Protein AF-0000000067176910 (afdb_homodimer)

Organism: Mycolicibacterium smegmatis (strain ATCC 700084 / mc(2)155) (NCBI:txid246196)

Solvent-accessible surface area (backbone atoms only — not comparable to full-atom values): 15560 Å² total; per-residue (Å²): 132,58,72,64,56,56,48,37,70,75,49,39,59,67,57,30,43,50,49,11,51,50,31,27,54,52,23,44,24,48,40,39,25,53,59,15,57,41,20,70,35,69,57,44,19,60,67,48,40,60,41,41,56,43,24,94,87,48,22,71,52,60,79,79,32,57,62,57,56,48,24,35,52,50,14,52,52,28,34,51,21,18,54,26,46,63,39,33,92,83,37,19,67,53,10,33,55,10,18,52,46,42,34,54,49,26,54,52,46,41,50,29,65,78,41,24,83,66,31,45,18,68,84,60,72,24,76,90,30,56,24,70,68,32,55,46,33,47,51,28,41,19,50,31,8,47,22,29,39,47,28,36,52,18,51,52,51,37,53,59,70,75,102,131,58,70,66,56,57,48,38,69,75,49,38,60,68,56,31,43,50,50,12,52,50,30,26,55,53,23,44,24,47,40,40,25,52,58,14,58,42,21,71,36,69,57,43,18,61,66,48,40,60,42,41,56,43,24,93,88,47,22,72,52,60,80,80,32,57,62,57,57,49,24,35,52,50,14,52,52,29,34,50,22,18,54,26,44,64,39,32,92,82,36,19,65,54,11,32,54,12,18,52,46,43,36,55,50,26,55,54,48,40,51,28,63,79,41,25,84,68,31,44,19,67,82,60,73,23,76,88,30,56,25,70,69,35,53,48,34,46,50,28,42,20,51,32,8,46,22,28,39,46,27,37,51,18,50,52,50,36,51,59,70,75,104

Foldseek 3Di:
DDPVVVVCVVAPPVNVVVCCVCCLLLVLLCVLLVLLQCLQPPVSLVVCLLLQCQQPVRNCVVVPDPSSRVSNVSSVLSNLLSVQSVCLVPQLPSPLVSLVSLLVVLVSLLSSLVGGPQQFPVVVVTPPHGDPSSVVNVVSVVNSVSSVVSNVVSVVSVVVVVD/DDPVVVVCVVAPPVNVVVCCVCCLLLVLLCVLLVLLQCLQPPVSLVVCLLLQCQQPVRNCVVVPDPSSRVSNVSSVLSNLLSVQSVCLVPALPSPLVSLVSLLVVLVSLLSSLVGGPQQFPVVVVTPPHGDPSSVVNVVSVVNSVSSVVSNVVSVVVVVVVVD

Structure (mmCIF, N/CA/C/O backbone):
data_AF-0000000067176910-model_v1
#
loop_
_entity.id
_entity.type
_entity.pdbx_description
1 polymer 'DUF417 family protein'
#
loop_
_atom_site.group_PDB
_atom_site.id
_atom_site.type_symbol
_atom_site.label_atom_id
_atom_site.label_alt_id
_atom_site.label_comp_id
_atom_site.label_asym_id
_atom_site.label_entity_id
_atom_site.label_seq_id
_atom_site.pdbx_PDB_ins_code
_atom_site.Cartn_x
_atom_site.Cartn_y
_atom_site.Cartn_z
_atom_site.occupancy
_atom_site.B_iso_or_equiv
_atom_site.auth_seq_id
_atom_site.auth_comp_id
_atom_site.auth_asym_id
_atom_site.auth_atom_id
_atom_site.pdbx_PDB_model_num
ATOM 1 N N . MET A 1 1 ? 23.562 26.953 1.367 1 52.62 1 MET A N 1
ATOM 2 C CA . MET A 1 1 ? 22.125 26.766 1.363 1 52.62 1 MET A CA 1
ATOM 3 C C . MET A 1 1 ? 21.766 25.312 1.706 1 52.62 1 MET A C 1
ATOM 5 O O . MET A 1 1 ? 22.234 24.391 1.052 1 52.62 1 MET A O 1
ATOM 9 N N . SER A 1 2 ? 21.031 25.109 2.777 1 72.62 2 SER A N 1
ATOM 10 C CA . SER A 1 2 ? 20.828 23.781 3.348 1 72.62 2 SER A CA 1
ATOM 11 C C . SER A 1 2 ? 20.016 22.891 2.398 1 72.62 2 SER A C 1
ATOM 13 O O . SER A 1 2 ? 19.266 23.391 1.565 1 72.62 2 SER A O 1
ATOM 15 N N . ALA A 1 3 ? 20.422 21.75 2.162 1 72.5 3 ALA A N 1
ATOM 16 C CA . ALA A 1 3 ? 19.719 20.766 1.33 1 72.5 3 ALA A CA 1
ATOM 17 C C . ALA A 1 3 ? 18.203 20.922 1.479 1 72.5 3 ALA A C 1
ATOM 19 O O . ALA A 1 3 ? 17.469 20.812 0.499 1 72.5 3 ALA A O 1
ATOM 20 N N . SER A 1 4 ? 17.734 21.188 2.57 1 76.44 4 SER A N 1
ATOM 21 C CA . SER A 1 4 ? 16.312 21.359 2.859 1 76.44 4 SER A CA 1
ATOM 22 C C . SER A 1 4 ? 15.742 22.547 2.102 1 76.44 4 SER A C 1
ATOM 24 O O . SER A 1 4 ? 14.625 22.484 1.585 1 76.44 4 SER A O 1
ATOM 26 N N . LYS A 1 5 ? 16.5 23.641 2.027 1 78.44 5 LYS A N 1
ATOM 27 C CA . LYS A 1 5 ? 16.016 24.828 1.337 1 78.44 5 LYS A CA 1
ATOM 28 C C . LYS A 1 5 ? 15.914 24.594 -0.166 1 78.44 5 LYS A C 1
ATOM 30 O O . LYS A 1 5 ? 14.984 25.078 -0.813 1 78.44 5 LYS A O 1
ATOM 35 N N . VAL A 1 6 ? 16.875 23.875 -0.63 1 77.81 6 VAL A N 1
ATOM 36 C CA . VAL A 1 6 ? 16.891 23.562 -2.053 1 77.81 6 VAL A CA 1
ATOM 37 C C . VAL A 1 6 ? 15.664 22.703 -2.396 1 77.81 6 VAL A C 1
ATOM 39 O O . VAL A 1 6 ? 14.984 22.953 -3.395 1 77.81 6 VAL A O 1
ATOM 42 N N . ILE A 1 7 ? 15.375 21.75 -1.525 1 82.19 7 ILE A N 1
ATOM 43 C CA . ILE A 1 7 ? 14.25 20.844 -1.746 1 82.19 7 ILE A CA 1
ATOM 44 C C . ILE A 1 7 ? 12.938 21.609 -1.613 1 82.19 7 ILE A C 1
ATOM 46 O O . ILE A 1 7 ? 12.008 21.406 -2.402 1 82.19 7 ILE A O 1
ATOM 50 N N . GLU A 1 8 ? 12.898 22.5 -0.704 1 80.06 8 GLU A N 1
ATOM 51 C CA . GLU A 1 8 ? 11.703 23.328 -0.505 1 80.06 8 GLU A CA 1
ATOM 52 C C . GLU A 1 8 ? 11.453 24.234 -1.704 1 80.06 8 GLU A C 1
ATOM 54 O O . GLU A 1 8 ? 10.305 24.531 -2.029 1 80.06 8 GLU A O 1
ATOM 59 N N . ARG A 1 9 ? 12.508 24.688 -2.219 1 80.12 9 ARG A N 1
ATOM 60 C CA . ARG A 1 9 ? 12.367 25.516 -3.412 1 80.12 9 ARG A CA 1
ATOM 61 C C . ARG A 1 9 ? 11.844 24.703 -4.586 1 80.12 9 ARG A C 1
ATOM 63 O O . ARG A 1 9 ? 11.016 25.172 -5.363 1 80.12 9 ARG A O 1
ATOM 70 N N . ALA A 1 10 ? 12.32 23.469 -4.656 1 83.12 10 ALA A N 1
ATOM 71 C CA . ALA A 1 10 ? 11.914 22.594 -5.762 1 83.12 10 ALA A CA 1
ATOM 72 C C . ALA A 1 10 ? 10.5 22.062 -5.555 1 83.12 10 ALA A C 1
ATOM 74 O O . ALA A 1 10 ? 9.758 21.875 -6.516 1 83.12 10 ALA A O 1
ATOM 75 N N . LEU A 1 11 ? 10.086 21.781 -4.352 1 86.5 11 LEU A N 1
ATOM 76 C CA . LEU A 1 11 ? 8.781 21.25 -3.979 1 86.5 11 LEU A CA 1
ATOM 77 C C . LEU A 1 11 ? 8.273 21.922 -2.707 1 86.5 11 LEU A C 1
ATOM 79 O O . LEU A 1 11 ? 8.477 21.422 -1.604 1 86.5 11 LEU A O 1
ATOM 83 N N . PRO A 1 12 ? 7.543 23.078 -3 1 89 12 PRO A N 1
ATOM 84 C CA . PRO A 1 12 ? 7.02 23.781 -1.82 1 89 12 PRO A CA 1
ATOM 85 C C . PRO A 1 12 ? 6.172 22.875 -0.93 1 89 12 PRO A C 1
ATOM 87 O O . PRO A 1 12 ? 5.504 21.969 -1.426 1 89 12 PRO A O 1
ATOM 90 N N . LEU A 1 13 ? 6.258 23.109 0.333 1 93.56 13 LEU A N 1
ATOM 91 C CA . LEU A 1 13 ? 5.555 22.328 1.346 1 93.56 13 LEU A CA 1
ATOM 92 C C . LEU A 1 13 ? 4.078 22.188 1.001 1 93.56 13 LEU A C 1
ATOM 94 O O . LEU A 1 13 ? 3.502 21.109 1.118 1 93.56 13 LEU A O 1
ATOM 98 N N . SER A 1 14 ? 3.482 23.219 0.513 1 93.19 14 SER A N 1
ATOM 99 C CA . SER A 1 14 ? 2.066 23.219 0.16 1 93.19 14 SER A CA 1
ATOM 100 C C . SER A 1 14 ? 1.778 22.25 -0.983 1 93.19 14 SER A C 1
ATOM 102 O O . SER A 1 14 ? 0.75 21.562 -0.985 1 93.19 14 SER A O 1
ATOM 104 N N . ALA A 1 15 ? 2.623 22.234 -1.967 1 95.5 15 ALA A N 1
ATOM 105 C CA . ALA A 1 15 ? 2.453 21.328 -3.098 1 95.5 15 ALA A CA 1
ATOM 106 C C . ALA A 1 15 ? 2.588 19.859 -2.658 1 95.5 15 ALA A C 1
ATOM 108 O O . ALA A 1 15 ? 1.797 19.016 -3.064 1 95.5 15 ALA A O 1
ATOM 109 N N . SER A 1 16 ? 3.592 19.578 -1.819 1 96.12 16 SER A N 1
ATOM 110 C CA . SER A 1 16 ? 3.801 18.234 -1.317 1 96.12 16 SER A CA 1
ATOM 111 C C . SER A 1 16 ? 2.613 17.766 -0.479 1 96.12 16 SER A C 1
ATOM 113 O O . SER A 1 16 ? 2.201 16.609 -0.568 1 96.12 16 SER A O 1
ATOM 115 N N . ASP A 1 17 ? 2.064 18.656 0.26 1 96.94 17 ASP A N 1
ATOM 116 C CA . ASP A 1 17 ? 0.889 18.344 1.069 1 96.94 17 ASP A CA 1
ATOM 117 C C . ASP A 1 17 ? -0.305 17.984 0.189 1 96.94 17 ASP A C 1
ATOM 119 O O . ASP A 1 17 ? -1.016 17.016 0.464 1 96.94 17 ASP A O 1
ATOM 123 N N . LYS A 1 18 ? -0.5 18.781 -0.795 1 97.75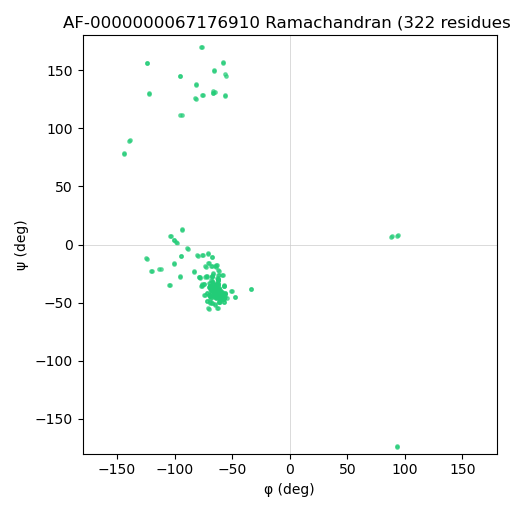 18 LYS A N 1
ATOM 124 C CA . LYS A 1 18 ? -1.639 18.578 -1.686 1 97.75 18 LYS A CA 1
ATOM 125 C C . LYS A 1 18 ? -1.501 17.266 -2.457 1 97.75 18 LYS A C 1
ATOM 127 O O . LYS A 1 18 ? -2.463 16.516 -2.576 1 97.75 18 LYS A O 1
ATOM 132 N N . ILE A 1 19 ? -0.328 16.984 -2.967 1 98.31 19 ILE A N 1
ATOM 133 C CA . ILE A 1 19 ? -0.076 15.758 -3.717 1 98.31 19 ILE A CA 1
ATOM 134 C C . ILE A 1 19 ? -0.257 14.547 -2.803 1 98.31 19 ILE A C 1
ATOM 136 O O . ILE A 1 19 ? -0.909 13.57 -3.178 1 98.31 19 ILE A O 1
ATOM 140 N N . GLY A 1 20 ? 0.312 14.648 -1.582 1 98.56 20 GLY A N 1
ATOM 141 C CA . GLY A 1 20 ? 0.155 13.57 -0.619 1 98.56 20 GLY A CA 1
ATOM 142 C C . GLY A 1 20 ? -1.295 13.281 -0.28 1 98.56 20 GLY A C 1
ATOM 143 O O . GLY A 1 20 ? -1.704 12.117 -0.223 1 98.56 20 GLY A O 1
ATOM 144 N N . ALA A 1 21 ? -2.016 14.352 -0.145 1 98.12 21 ALA A N 1
ATOM 145 C CA . ALA A 1 21 ? -3.422 14.195 0.218 1 98.12 21 ALA A CA 1
ATOM 146 C C . ALA A 1 21 ? -4.219 13.57 -0.921 1 98.12 21 ALA A C 1
ATOM 148 O O . ALA A 1 21 ? -5.016 12.656 -0.7 1 98.12 21 ALA A O 1
ATOM 149 N N . ILE A 1 22 ? -4.012 14.016 -2.15 1 98.62 22 ILE A N 1
ATOM 150 C CA . ILE A 1 22 ? -4.777 13.562 -3.307 1 98.62 22 ILE A CA 1
ATOM 151 C C . ILE A 1 22 ? -4.387 12.133 -3.662 1 98.62 22 ILE A C 1
ATOM 153 O O . ILE A 1 22 ? -5.246 11.258 -3.783 1 98.62 22 ILE A O 1
ATOM 157 N N . LEU A 1 23 ? -3.111 11.844 -3.75 1 98.81 23 LEU A N 1
ATOM 158 C CA . LEU A 1 23 ? -2.652 10.508 -4.113 1 98.81 23 LEU A CA 1
ATOM 159 C C . LEU A 1 23 ? -2.947 9.508 -2.996 1 98.81 23 LEU A C 1
ATOM 161 O O . LEU A 1 23 ? -3.23 8.336 -3.26 1 98.81 23 LEU A O 1
ATOM 165 N N . GLY A 1 24 ? -2.836 10.008 -1.766 1 98.75 24 GLY A N 1
ATOM 166 C CA . GLY A 1 24 ? -3.162 9.125 -0.656 1 98.75 24 GLY A CA 1
ATOM 167 C C . GLY A 1 24 ? -4.609 8.68 -0.658 1 98.75 24 GLY A C 1
ATOM 168 O O . GLY A 1 24 ? -4.895 7.48 -0.714 1 98.75 24 GLY A O 1
ATOM 169 N N . ARG A 1 25 ? -5.504 9.672 -0.681 1 98.81 25 ARG A N 1
ATOM 170 C CA . ARG A 1 25 ? -6.922 9.344 -0.579 1 98.81 25 ARG A CA 1
ATOM 171 C C . ARG A 1 25 ? -7.414 8.633 -1.833 1 98.81 25 ARG A C 1
ATOM 173 O O . ARG A 1 25 ? -8.039 7.574 -1.746 1 98.81 25 ARG A O 1
ATOM 180 N N . TYR A 1 26 ? -7.145 9.141 -2.941 1 98.88 26 TYR A N 1
ATOM 181 C CA . TYR A 1 26 ? -7.75 8.594 -4.148 1 98.88 26 TYR A CA 1
ATOM 182 C C . TYR A 1 26 ? -6.965 7.383 -4.648 1 98.88 26 TYR A C 1
ATOM 184 O O . TYR A 1 26 ? -7.496 6.559 -5.395 1 98.88 26 TYR A O 1
ATOM 192 N N . GLY A 1 27 ? -5.621 7.309 -4.238 1 98.94 27 GLY A N 1
ATOM 193 C CA . GLY A 1 27 ? -4.953 6.027 -4.406 1 98.94 27 GLY A CA 1
ATOM 194 C C . GLY A 1 27 ? -5.613 4.902 -3.629 1 98.94 27 GLY A C 1
ATOM 195 O O . GLY A 1 27 ? -5.77 3.793 -4.145 1 98.94 27 GLY A O 1
ATOM 196 N N . LEU A 1 28 ? -5.945 5.227 -2.393 1 98.94 28 LEU A N 1
ATOM 197 C CA . LEU A 1 28 ? -6.652 4.262 -1.557 1 98.94 28 LEU A CA 1
ATOM 198 C C . LEU A 1 28 ? -7.988 3.877 -2.184 1 98.94 28 LEU A C 1
ATOM 200 O O . LEU A 1 28 ? -8.359 2.701 -2.189 1 98.94 28 LEU A O 1
ATOM 204 N N . VAL A 1 29 ? -8.711 4.859 -2.725 1 98.94 29 VAL A N 1
ATOM 205 C CA . VAL A 1 29 ? -9.984 4.637 -3.4 1 98.94 29 VAL A CA 1
ATOM 206 C C . VAL A 1 29 ? -9.781 3.695 -4.586 1 98.94 29 VAL A C 1
ATOM 208 O O . VAL A 1 29 ? -10.547 2.744 -4.77 1 98.94 29 VAL A O 1
ATOM 211 N N . ILE A 1 30 ? -8.766 3.922 -5.336 1 98.94 30 ILE A N 1
ATOM 212 C CA . ILE A 1 30 ? -8.484 3.125 -6.527 1 98.94 30 ILE A CA 1
ATOM 213 C C . ILE A 1 30 ? -8.141 1.694 -6.121 1 98.94 30 ILE A C 1
ATOM 215 O O . ILE A 1 30 ? -8.664 0.735 -6.691 1 98.94 30 ILE A O 1
ATOM 219 N N . VAL A 1 31 ? -7.297 1.546 -5.094 1 98.94 31 VAL A N 1
ATOM 220 C CA . VAL A 1 31 ? -6.848 0.229 -4.656 1 98.94 31 VAL A CA 1
ATOM 221 C C . VAL A 1 31 ? -8.031 -0.565 -4.109 1 98.94 31 VAL A C 1
ATOM 223 O O . VAL A 1 31 ? -8.289 -1.688 -4.551 1 98.94 31 VAL A O 1
ATOM 226 N N . ILE A 1 32 ? -8.758 0.023 -3.205 1 98.94 32 ILE A N 1
ATOM 227 C CA . ILE A 1 32 ? -9.852 -0.675 -2.539 1 98.94 32 ILE A CA 1
ATOM 228 C C . ILE A 1 32 ? -10.984 -0.937 -3.533 1 98.94 32 ILE A C 1
ATOM 230 O O . ILE A 1 32 ? -11.547 -2.031 -3.562 1 98.94 32 ILE A O 1
ATOM 234 N N . GLY A 1 33 ? -11.297 0.043 -4.359 1 98.88 33 GLY A N 1
ATOM 235 C CA . GLY A 1 33 ? -12.383 -0.086 -5.316 1 98.88 33 GLY A CA 1
ATOM 236 C C . GLY A 1 33 ? -12.086 -1.084 -6.422 1 98.88 33 GLY A C 1
ATOM 237 O O . GLY A 1 33 ? -12.938 -1.905 -6.766 1 98.88 33 GLY A O 1
ATOM 238 N N . TRP A 1 34 ? -10.883 -0.985 -6.988 1 98.88 34 TRP A N 1
ATOM 239 C CA . TRP A 1 34 ? -10.508 -1.853 -8.102 1 98.88 34 TRP A CA 1
ATOM 240 C C . TRP A 1 34 ? -10.383 -3.303 -7.645 1 98.88 34 TRP A C 1
ATOM 242 O O . TRP A 1 34 ? -10.977 -4.203 -8.25 1 98.88 34 TRP A O 1
ATOM 252 N N . ILE A 1 35 ? -9.648 -3.531 -6.578 1 98.69 35 ILE A N 1
ATOM 253 C CA . ILE A 1 35 ? -9.477 -4.891 -6.078 1 98.69 35 ILE A CA 1
ATOM 254 C C . ILE A 1 35 ? -10.812 -5.418 -5.555 1 98.69 35 ILE A C 1
ATOM 256 O O . ILE A 1 35 ? -11.117 -6.605 -5.703 1 98.69 35 ILE A O 1
ATOM 260 N N . GLY A 1 36 ? -11.633 -4.52 -4.984 1 98.81 36 GLY A N 1
ATOM 261 C CA . GLY A 1 36 ? -12.977 -4.898 -4.582 1 98.81 36 GLY A CA 1
ATOM 262 C C . GLY A 1 36 ? -13.844 -5.355 -5.742 1 98.81 36 GLY A C 1
ATOM 263 O O . GLY A 1 36 ? -14.594 -6.328 -5.625 1 98.81 36 GLY A O 1
ATOM 264 N N . ALA A 1 37 ? -13.758 -4.617 -6.84 1 98.62 37 ALA A N 1
ATOM 265 C CA . ALA A 1 37 ? -14.531 -4.977 -8.023 1 98.62 37 ALA A CA 1
ATOM 266 C C . ALA A 1 37 ? -14.109 -6.344 -8.555 1 98.62 37 ALA A C 1
ATOM 268 O O . ALA A 1 37 ? -14.93 -7.09 -9.094 1 98.62 37 ALA A O 1
ATOM 269 N N . LEU A 1 38 ? -12.875 -6.703 -8.383 1 98.56 38 LEU A N 1
ATOM 270 C CA . LEU A 1 38 ? -12.383 -7.988 -8.852 1 98.56 38 LEU A CA 1
ATOM 271 C C . LEU A 1 38 ? -13.008 -9.141 -8.07 1 98.56 38 LEU A C 1
ATOM 273 O O . LEU A 1 38 ? -12.969 -10.289 -8.516 1 98.56 38 LEU A O 1
ATOM 277 N N . LYS A 1 39 ? -13.555 -8.789 -6.879 1 98.38 39 LYS A N 1
ATOM 278 C CA . LYS A 1 39 ? -14.086 -9.836 -6.008 1 98.38 39 LYS A CA 1
ATOM 279 C C . LYS A 1 39 ? -15.375 -10.422 -6.578 1 98.38 39 LYS A C 1
ATOM 281 O O . LYS A 1 39 ? -15.852 -11.461 -6.109 1 98.38 39 LYS A O 1
ATOM 286 N N . PHE A 1 40 ? -15.883 -9.82 -7.652 1 98.25 40 PHE A N 1
ATOM 287 C CA . PHE A 1 40 ? -17.062 -10.359 -8.312 1 98.25 40 PHE A CA 1
ATOM 288 C C . PHE A 1 40 ? -16.672 -11.375 -9.383 1 98.25 40 PHE A C 1
ATOM 290 O O . PHE A 1 40 ? -17.531 -11.992 -10.008 1 98.25 40 PHE A O 1
ATOM 297 N N . ALA A 1 41 ? -15.344 -11.555 -9.594 1 97.75 41 ALA A N 1
ATOM 298 C CA . ALA A 1 41 ? -14.844 -12.555 -10.539 1 97.75 41 ALA A CA 1
ATOM 299 C C . ALA A 1 41 ? -14.492 -13.859 -9.828 1 97.75 41 ALA A C 1
ATOM 301 O O . ALA A 1 41 ? -13.922 -13.844 -8.734 1 97.75 41 ALA A O 1
ATOM 302 N N . ASP A 1 42 ? -14.727 -14.953 -10.5 1 97.12 42 ASP A N 1
ATOM 303 C CA . ASP A 1 42 ? -14.484 -16.281 -9.922 1 97.12 42 ASP A CA 1
ATOM 304 C C . ASP A 1 42 ? -13 -16.5 -9.641 1 97.12 42 ASP A C 1
ATOM 306 O O . ASP A 1 42 ? -12.633 -17.078 -8.625 1 97.12 42 ASP A O 1
ATOM 310 N N . PHE A 1 43 ? -12.156 -16.062 -10.5 1 96.81 43 PHE A N 1
ATOM 311 C CA . PHE A 1 43 ? -10.727 -16.266 -10.305 1 96.81 43 PHE A CA 1
ATOM 312 C C . PHE A 1 43 ? -10.242 -15.578 -9.039 1 96.81 43 PHE A C 1
ATOM 314 O O . PHE A 1 43 ? -9.398 -16.109 -8.32 1 96.81 43 PHE A O 1
ATOM 321 N N . GLU A 1 44 ? -10.812 -14.344 -8.828 1 97.94 44 GLU A N 1
ATOM 322 C CA . GLU A 1 44 ? -10.414 -13.602 -7.633 1 97.94 44 GLU A CA 1
ATOM 323 C C . GLU A 1 44 ? -10.961 -14.258 -6.367 1 97.94 44 GLU A C 1
ATOM 325 O O . GLU A 1 44 ? -10.289 -14.289 -5.336 1 97.94 44 GLU A O 1
ATOM 330 N N . ALA A 1 45 ? -12.148 -14.789 -6.441 1 97.88 45 ALA A N 1
ATOM 331 C CA . ALA A 1 45 ? -12.734 -15.508 -5.309 1 97.88 45 ALA A CA 1
ATOM 332 C C . ALA A 1 45 ? -11.82 -16.641 -4.852 1 97.88 45 ALA A C 1
ATOM 334 O O . ALA A 1 45 ? -11.578 -16.797 -3.654 1 97.88 45 ALA A O 1
ATOM 335 N N . HIS A 1 46 ? -11.273 -17.328 -5.77 1 96.94 46 HIS A N 1
ATOM 336 C CA . HIS A 1 46 ? -10.422 -18.469 -5.434 1 96.94 46 HIS A CA 1
ATOM 337 C C . HIS A 1 46 ? -9.031 -18 -5.008 1 96.94 46 HIS A C 1
ATOM 339 O O . HIS A 1 46 ? -8.367 -18.672 -4.215 1 96.94 46 HIS A O 1
ATOM 345 N N . GLN A 1 47 ? -8.641 -16.859 -5.52 1 95.56 47 GLN A N 1
ATOM 346 C CA . GLN A 1 47 ? -7.355 -16.297 -5.133 1 95.56 47 GLN A CA 1
ATOM 347 C C . GLN A 1 47 ? -7.348 -15.906 -3.656 1 95.56 47 GLN A C 1
ATOM 349 O O . GLN A 1 47 ? -6.324 -16.031 -2.98 1 95.56 47 GLN A O 1
ATOM 354 N N . ILE A 1 48 ? -8.484 -15.406 -3.119 1 97.38 48 ILE A N 1
ATOM 355 C CA . ILE A 1 48 ? -8.492 -14.898 -1.75 1 97.38 48 ILE A CA 1
ATOM 356 C C . ILE A 1 48 ? -8.953 -16 -0.796 1 97.38 48 ILE A C 1
ATOM 358 O O . ILE A 1 48 ? -8.828 -15.867 0.423 1 97.38 48 ILE A O 1
ATOM 362 N N . GLN A 1 49 ? -9.461 -17.125 -1.308 1 97.81 49 GLN A N 1
ATOM 363 C CA . GLN A 1 49 ? -10.047 -18.188 -0.5 1 97.81 49 GLN A CA 1
ATOM 364 C C . GLN A 1 49 ? -9.062 -18.703 0.54 1 97.81 49 GLN A C 1
ATOM 366 O O . GLN A 1 49 ? -9.406 -18.875 1.71 1 97.81 49 GLN A O 1
ATOM 371 N N . PRO A 1 50 ? -7.77 -18.984 0.19 1 97.12 50 PRO A N 1
ATOM 372 C CA . PRO A 1 50 ? -6.848 -19.5 1.206 1 97.12 50 PRO A CA 1
ATOM 373 C C . PRO A 1 50 ? -6.598 -18.516 2.336 1 97.12 50 PRO A C 1
ATOM 375 O O . PRO A 1 50 ? -6.344 -18.906 3.475 1 97.12 50 PRO A O 1
ATOM 378 N N . LEU A 1 51 ? -6.582 -17.203 2.08 1 97.5 51 LEU A N 1
ATOM 379 C CA . LEU A 1 51 ? -6.406 -16.203 3.115 1 97.5 51 LEU A CA 1
ATOM 380 C C . LEU A 1 51 ? -7.539 -16.266 4.133 1 97.5 51 LEU A C 1
ATOM 382 O O . LEU A 1 51 ? -7.293 -16.344 5.34 1 97.5 51 LEU A O 1
ATOM 386 N N . VAL A 1 52 ? -8.789 -16.281 3.59 1 97.88 52 VAL A N 1
ATOM 387 C CA . VAL A 1 52 ? -9.977 -16.219 4.426 1 97.88 52 VAL A CA 1
ATOM 388 C C . VAL A 1 52 ? -10.164 -17.547 5.16 1 97.88 52 VAL A C 1
ATOM 390 O O . VAL A 1 52 ? -10.461 -17.562 6.355 1 97.88 52 VAL A O 1
ATOM 393 N N . ALA A 1 53 ? -9.938 -18.672 4.445 1 97.62 53 ALA A N 1
ATOM 394 C CA . ALA A 1 53 ? -10.172 -20 4.996 1 97.62 53 ALA A CA 1
ATOM 395 C C . ALA A 1 53 ? -9.266 -20.266 6.191 1 97.62 53 ALA A C 1
ATOM 397 O O . ALA A 1 53 ? -9.641 -21 7.113 1 97.62 53 ALA A O 1
ATOM 398 N N . ASN A 1 54 ? -8.125 -19.703 6.238 1 97.62 54 ASN A N 1
ATOM 399 C CA . ASN A 1 54 ? -7.156 -19.969 7.293 1 97.62 54 ASN A CA 1
ATOM 400 C C . ASN A 1 54 ? -7.191 -18.906 8.375 1 97.62 54 ASN A C 1
ATOM 402 O O . ASN A 1 54 ? -6.402 -18.938 9.32 1 97.62 54 ASN A O 1
ATOM 406 N N . SER A 1 55 ? -8.086 -17.938 8.219 1 97.56 55 SER A N 1
ATOM 407 C CA . SER A 1 55 ? -8.25 -16.891 9.219 1 97.56 55 SER A CA 1
ATOM 408 C C . SER A 1 55 ? -9 -17.406 10.438 1 97.56 55 SER A C 1
ATOM 410 O O . SER A 1 55 ? -10.062 -18.016 10.312 1 97.56 55 SER A O 1
ATOM 412 N N . PRO A 1 56 ? -8.492 -17.219 11.688 1 96.44 56 PRO A N 1
ATOM 413 C CA . PRO A 1 56 ? -9.258 -17.609 12.875 1 96.44 56 PRO A CA 1
ATOM 414 C C . PRO A 1 56 ? -10.547 -16.812 13.047 1 96.44 56 PRO A C 1
ATOM 416 O O . PRO A 1 56 ? -11.469 -17.26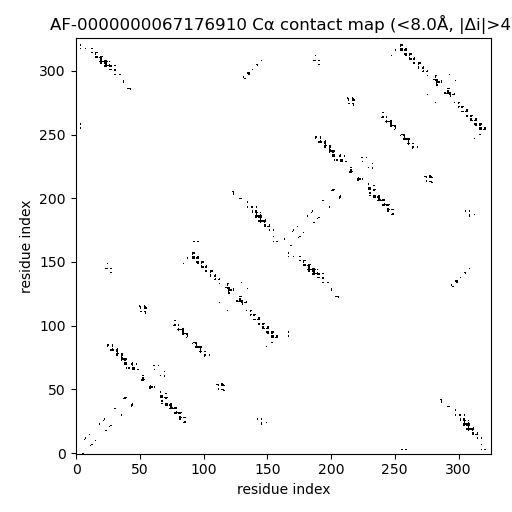6 13.727 1 96.44 56 PRO A O 1
ATOM 419 N N . PHE A 1 57 ? -10.625 -15.664 12.398 1 95.75 57 PHE A N 1
ATOM 420 C CA . PHE A 1 57 ? -11.773 -14.781 12.57 1 95.75 57 PHE A CA 1
ATOM 421 C C . PHE A 1 57 ? -12.812 -15.023 11.477 1 95.75 57 PHE A C 1
ATOM 423 O O . PHE A 1 57 ? -14.008 -14.828 11.703 1 95.75 57 PHE A O 1
ATOM 430 N N . MET A 1 58 ? -12.32 -15.492 10.297 1 96.12 58 MET A N 1
ATOM 431 C CA . MET A 1 58 ? -13.25 -15.492 9.172 1 96.12 58 MET A CA 1
ATOM 432 C C . MET A 1 58 ? -13.375 -16.875 8.562 1 96.12 58 MET A C 1
ATOM 434 O O . MET A 1 58 ? -14.266 -17.125 7.742 1 96.12 58 MET A O 1
ATOM 438 N N . GLY A 1 59 ? -12.539 -17.812 8.906 1 96.25 59 GLY A N 1
ATOM 439 C CA . GLY A 1 59 ? -12.508 -19.125 8.297 1 96.25 59 GLY A CA 1
ATOM 440 C C . GLY A 1 59 ? -13.828 -19.859 8.383 1 96.25 59 GLY A C 1
ATOM 441 O O . GLY A 1 59 ? -14.227 -20.547 7.434 1 96.25 59 GLY A O 1
ATOM 442 N N . TRP A 1 60 ? -14.562 -19.703 9.453 1 96.62 60 TRP A N 1
ATOM 443 C CA . TRP A 1 60 ? -15.812 -20.422 9.695 1 96.62 60 TRP A CA 1
ATOM 444 C C . TRP A 1 60 ? -16.906 -19.938 8.766 1 96.62 60 TRP A C 1
ATOM 446 O O . TRP A 1 60 ? -17.938 -20.609 8.594 1 96.62 60 TRP A O 1
ATOM 456 N N . LEU A 1 61 ? -16.719 -18.75 8.109 1 96.69 61 LEU A N 1
ATOM 457 C CA . LEU A 1 61 ? -17.734 -18.203 7.211 1 96.69 61 LEU A CA 1
ATOM 458 C C . LEU A 1 61 ? -17.953 -19.141 6.02 1 96.69 61 LEU A C 1
ATOM 460 O O . LEU A 1 61 ? -19.062 -19.219 5.484 1 96.69 61 LEU A O 1
ATOM 464 N N . TYR A 1 62 ? -16.891 -19.891 5.637 1 96.44 62 TYR A N 1
ATOM 465 C CA . TYR A 1 62 ? -16.984 -20.75 4.469 1 96.44 62 TYR A CA 1
ATOM 466 C C . TYR A 1 62 ? -17.781 -22.016 4.781 1 96.44 62 TYR A C 1
ATOM 468 O O . TYR A 1 62 ? -18.156 -22.766 3.875 1 96.44 62 TYR A O 1
ATOM 476 N N . ASN A 1 63 ? -18.094 -22.234 6.051 1 96.94 63 ASN A N 1
ATOM 477 C CA . ASN A 1 63 ? -19.016 -23.297 6.402 1 96.94 63 ASN A CA 1
ATOM 478 C C . ASN A 1 63 ? -20.453 -22.953 6.031 1 96.94 63 ASN A C 1
ATOM 480 O O . ASN A 1 63 ? -21.312 -23.844 5.902 1 96.94 63 ASN A O 1
ATOM 484 N N . PHE A 1 64 ? -20.734 -21.641 5.824 1 96.81 64 PHE A N 1
ATOM 485 C CA . PHE A 1 64 ? -22.094 -21.188 5.598 1 96.81 64 PHE A CA 1
ATOM 486 C C . PHE A 1 64 ? -22.234 -20.516 4.238 1 96.81 64 PHE A C 1
ATOM 488 O O . PHE A 1 64 ? -23.328 -20.422 3.686 1 96.81 64 PHE A O 1
ATOM 495 N N . LEU A 1 65 ? -21.094 -20.047 3.734 1 97.75 65 LEU A N 1
ATOM 496 C CA . LEU A 1 65 ? -21.109 -19.281 2.488 1 97.75 65 LEU A CA 1
ATOM 497 C C . LEU A 1 65 ? -20.219 -19.938 1.44 1 97.75 65 LEU A C 1
ATOM 499 O O . LEU A 1 65 ? -19.062 -20.266 1.716 1 97.75 65 LEU A O 1
ATOM 503 N N . PRO A 1 66 ? -20.844 -20.109 0.271 1 98.31 66 PRO A N 1
ATOM 504 C CA . PRO A 1 66 ? -19.938 -20.5 -0.818 1 98.31 66 PRO A CA 1
ATOM 505 C C . PRO A 1 66 ? -18.812 -19.484 -1.04 1 98.31 66 PRO A C 1
ATOM 507 O O . PRO A 1 66 ? -18.969 -18.312 -0.734 1 98.31 66 PRO A O 1
ATOM 510 N N . VAL A 1 67 ? -17.734 -19.984 -1.631 1 98.25 67 VAL A N 1
ATOM 511 C CA . VAL A 1 67 ? -16.531 -19.203 -1.853 1 98.25 67 VAL A CA 1
ATOM 512 C C . VAL A 1 67 ? -16.875 -17.953 -2.662 1 98.25 67 VAL A C 1
ATOM 514 O O . VAL A 1 67 ? -16.484 -16.844 -2.289 1 98.25 67 VAL A O 1
ATOM 517 N N . TYR A 1 68 ? -17.625 -18.094 -3.705 1 98.31 68 TYR A N 1
ATOM 518 C CA . TYR A 1 68 ? -17.984 -16.969 -4.559 1 98.31 68 TYR A CA 1
ATOM 519 C C . TYR A 1 68 ? -18.844 -15.969 -3.801 1 98.31 68 TYR A C 1
ATOM 521 O O . TYR A 1 68 ? -18.688 -14.758 -3.949 1 98.31 68 TYR A O 1
ATOM 529 N N . THR A 1 69 ? -19.781 -16.469 -3.082 1 98.62 69 THR A N 1
ATOM 530 C CA . THR A 1 69 ? -20.734 -15.609 -2.373 1 98.62 69 THR A CA 1
ATOM 531 C C . THR A 1 69 ? -20 -14.734 -1.354 1 98.62 69 THR A C 1
ATOM 533 O O . THR A 1 69 ? -20.266 -13.539 -1.257 1 98.62 69 THR A O 1
ATOM 536 N N . PHE A 1 70 ? -19.125 -15.391 -0.608 1 98.44 70 PHE A N 1
ATOM 537 C CA . PHE A 1 70 ? -18.328 -14.609 0.336 1 98.44 70 PHE A CA 1
ATOM 538 C C . PHE A 1 70 ? -17.531 -13.531 -0.386 1 98.44 70 PHE A C 1
ATOM 540 O O . PHE A 1 70 ? -17.516 -12.375 0.047 1 98.44 70 PHE A O 1
ATOM 547 N N . SER A 1 71 ? -16.891 -13.945 -1.47 1 98.56 71 SER A N 1
ATOM 548 C CA . SER A 1 71 ? -16.078 -13.008 -2.244 1 98.56 71 SER A CA 1
ATOM 549 C C . SER A 1 71 ? -16.922 -11.836 -2.742 1 98.56 71 SER A C 1
ATOM 551 O O . SER A 1 71 ? -16.5 -10.68 -2.648 1 98.56 71 SER A O 1
ATOM 553 N N . ALA A 1 72 ? -18.125 -12.094 -3.232 1 98.69 72 ALA A N 1
ATOM 554 C CA . ALA A 1 72 ? -19.016 -11.055 -3.746 1 98.69 72 ALA A CA 1
ATOM 555 C C . ALA A 1 72 ? -19.438 -10.094 -2.635 1 98.69 72 ALA A C 1
ATOM 557 O O . ALA A 1 72 ? -19.547 -8.891 -2.85 1 98.69 72 ALA A O 1
ATOM 558 N N . LEU A 1 73 ? -19.719 -10.656 -1.45 1 98.69 73 LEU A N 1
ATOM 559 C CA . LEU A 1 73 ? -20.078 -9.82 -0.311 1 98.69 73 LEU A CA 1
ATOM 560 C C . LEU A 1 73 ? -18.922 -8.906 0.082 1 98.69 73 LEU A C 1
ATOM 562 O O . LEU A 1 73 ? -19.125 -7.73 0.39 1 98.69 73 LEU A O 1
ATOM 566 N N . LEU A 1 74 ? -17.734 -9.469 0.101 1 98.62 74 LEU A N 1
ATOM 567 C CA . LEU A 1 74 ? -16.562 -8.656 0.36 1 98.62 74 LEU A CA 1
ATOM 568 C C . LEU A 1 74 ? -16.391 -7.57 -0.7 1 98.62 74 LEU A C 1
ATOM 570 O O . LEU A 1 74 ? -15.992 -6.449 -0.39 1 98.62 74 LEU A O 1
ATOM 574 N N . GLY A 1 75 ? -16.641 -7.93 -1.972 1 98.81 75 GLY A N 1
ATOM 575 C CA . GLY A 1 75 ? -16.641 -6.945 -3.041 1 98.81 75 GLY A CA 1
ATOM 576 C C . GLY A 1 75 ? -17.578 -5.781 -2.789 1 98.81 75 GLY A C 1
ATOM 577 O O . GLY A 1 75 ? -17.203 -4.621 -2.963 1 98.81 75 GLY A O 1
ATOM 578 N N . VAL A 1 76 ? -18.797 -6.062 -2.354 1 98.88 76 VAL A N 1
ATOM 579 C CA . VAL A 1 76 ? -19.766 -5.023 -2.021 1 98.88 76 VAL A CA 1
ATOM 580 C C . VAL A 1 76 ? -19.203 -4.133 -0.915 1 98.88 76 VAL A C 1
ATOM 582 O O . VAL A 1 76 ? -19.297 -2.906 -0.996 1 98.88 76 VAL A O 1
ATOM 585 N N . PHE A 1 77 ? -18.656 -4.793 0.079 1 98.81 77 PHE A N 1
ATOM 586 C CA . PHE A 1 77 ? -18.078 -4.07 1.207 1 98.81 77 PHE A CA 1
ATOM 587 C C . PHE A 1 77 ? -16.984 -3.123 0.739 1 98.81 77 PHE A C 1
ATOM 589 O O . PHE A 1 77 ? -17 -1.939 1.083 1 98.81 77 PHE A O 1
ATOM 596 N N . GLU A 1 78 ? -16.109 -3.613 -0.088 1 98.94 78 GLU A N 1
ATOM 597 C CA . GLU A 1 78 ? -14.938 -2.842 -0.512 1 98.94 78 GLU A CA 1
ATOM 598 C C . GLU A 1 78 ? -15.336 -1.738 -1.49 1 98.94 78 GLU A C 1
ATOM 600 O O . GLU A 1 78 ? -14.875 -0.602 -1.372 1 98.94 78 GLU A O 1
ATOM 605 N N . VAL A 1 79 ? -16.172 -2.025 -2.42 1 98.94 79 VAL A N 1
ATOM 606 C CA . VAL A 1 79 ? -16.594 -1.01 -3.379 1 98.94 79 VAL A CA 1
ATOM 607 C C . VAL A 1 79 ? -17.375 0.086 -2.66 1 98.94 79 VAL A C 1
ATOM 609 O O . VAL A 1 79 ? -17.203 1.271 -2.955 1 98.94 79 VAL A O 1
ATOM 612 N N . THR A 1 80 ? -18.203 -0.303 -1.696 1 98.94 80 THR A N 1
ATOM 613 C CA . THR A 1 80 ? -18.922 0.682 -0.895 1 98.94 80 THR A CA 1
ATOM 614 C C . THR A 1 80 ? -17.938 1.579 -0.138 1 98.94 80 THR A C 1
ATOM 616 O O . THR A 1 80 ? -18.078 2.803 -0.149 1 98.94 80 THR A O 1
ATOM 619 N N . ALA A 1 81 ? -16.938 0.96 0.508 1 98.94 81 ALA A N 1
ATOM 620 C CA . ALA A 1 81 ? -15.93 1.728 1.231 1 98.94 81 ALA A CA 1
ATOM 621 C C . ALA A 1 81 ? -15.227 2.721 0.307 1 98.94 81 ALA A C 1
ATOM 623 O O . ALA A 1 81 ? -15.039 3.885 0.667 1 98.94 81 ALA A O 1
ATOM 624 N N . ALA A 1 82 ? -14.891 2.242 -0.91 1 98.94 82 ALA A N 1
ATOM 625 C CA . ALA A 1 82 ? -14.18 3.086 -1.87 1 98.94 82 ALA A CA 1
ATOM 626 C C . ALA A 1 82 ? -15.031 4.285 -2.279 1 98.94 82 ALA A C 1
ATOM 628 O O . ALA A 1 82 ? -14.547 5.414 -2.336 1 98.94 82 ALA A O 1
ATOM 629 N N . VAL A 1 83 ? -16.297 4.078 -2.516 1 98.94 83 VAL A N 1
ATOM 630 C CA . VAL A 1 83 ? -17.203 5.145 -2.922 1 98.94 83 VAL A CA 1
ATOM 631 C C . VAL A 1 83 ? -17.359 6.156 -1.788 1 98.94 83 VAL A C 1
ATOM 633 O O . VAL A 1 83 ? -17.297 7.367 -2.016 1 98.94 83 VAL A O 1
ATOM 636 N N . LEU A 1 84 ? -17.484 5.707 -0.562 1 98.88 84 LEU A N 1
ATOM 637 C CA . LEU A 1 84 ? -17.656 6.586 0.591 1 98.88 84 LEU A CA 1
ATOM 638 C C . LEU A 1 84 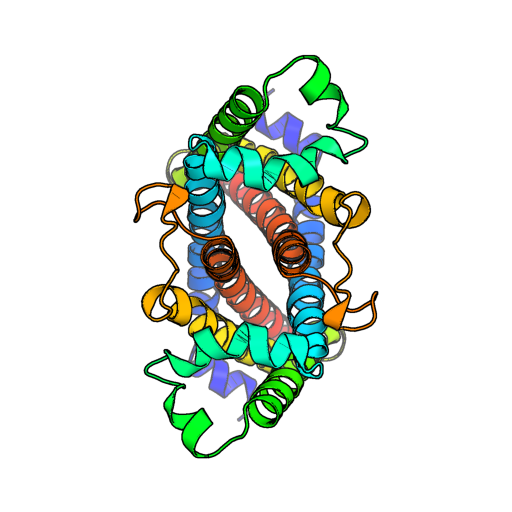? -16.391 7.379 0.868 1 98.88 84 LEU A C 1
ATOM 640 O O . LEU A 1 84 ? -16.453 8.539 1.272 1 98.88 84 LEU A O 1
ATOM 644 N N . LEU A 1 85 ? -15.266 6.742 0.636 1 98.88 85 LEU A N 1
ATOM 645 C CA . LEU A 1 85 ? -14 7.453 0.766 1 98.88 85 LEU A CA 1
ATOM 646 C C . LEU A 1 85 ? -13.891 8.555 -0.281 1 98.88 85 LEU A C 1
ATOM 648 O O . LEU A 1 85 ? -13.43 9.664 0.022 1 98.88 85 LEU A O 1
ATOM 652 N N . ALA A 1 86 ? -14.367 8.297 -1.488 1 98.88 86 ALA A N 1
ATOM 653 C CA . ALA A 1 86 ? -14.172 9.172 -2.643 1 98.88 86 ALA A CA 1
ATOM 654 C C . ALA A 1 86 ? -15.016 10.438 -2.514 1 98.88 86 ALA A C 1
ATOM 656 O O . ALA A 1 86 ? -14.617 11.5 -2.996 1 98.88 86 ALA A O 1
ATOM 657 N N . ILE A 1 87 ? -16.062 10.391 -1.854 1 98.5 87 ILE A N 1
ATOM 658 C CA . ILE A 1 87 ? -17.031 11.484 -1.956 1 98.5 87 ILE A CA 1
ATOM 659 C C . ILE A 1 87 ? -16.766 12.5 -0.847 1 98.5 87 ILE A C 1
ATOM 661 O O . ILE A 1 87 ? -17.594 13.391 -0.612 1 98.5 87 ILE A O 1
ATOM 665 N N . LYS A 1 88 ? -15.656 12.438 -0.157 1 98 88 LYS A N 1
ATOM 666 C CA . LYS A 1 88 ? -15.297 13.305 0.96 1 98 88 LYS A CA 1
ATOM 667 C C . LYS A 1 88 ? -15.539 14.766 0.619 1 98 88 LYS A C 1
ATOM 669 O O . LYS A 1 88 ? -16.125 15.508 1.411 1 98 88 LYS A O 1
ATOM 674 N N . PRO A 1 89 ? -15.141 15.281 -0.61 1 97.31 89 PRO A N 1
ATOM 675 C CA . PRO A 1 89 ? -15.32 16.703 -0.883 1 97.31 89 PRO A CA 1
ATOM 676 C C . PRO A 1 89 ? -16.781 17.141 -0.846 1 97.31 89 PRO A C 1
ATOM 678 O O . PRO A 1 89 ? -17.078 18.297 -0.548 1 97.31 89 PRO A O 1
ATOM 681 N N . ILE A 1 90 ? -17.703 16.219 -1.035 1 97.81 90 ILE A N 1
ATOM 682 C CA . ILE A 1 90 ? -19.125 16.547 -1.112 1 97.81 90 ILE A CA 1
ATOM 683 C C . ILE A 1 90 ? -19.828 16.156 0.186 1 97.81 90 ILE A C 1
ATOM 685 O O . ILE A 1 90 ? -20.703 16.875 0.67 1 97.81 90 ILE A O 1
ATOM 689 N N . ALA A 1 91 ? -19.359 15.047 0.774 1 97.56 91 ALA A N 1
ATOM 690 C CA . ALA A 1 91 ? -20.047 14.508 1.948 1 97.56 91 ALA A CA 1
ATOM 691 C C . ALA A 1 91 ? -19.031 13.922 2.938 1 97.56 91 ALA A C 1
ATOM 693 O O . ALA A 1 91 ? -18.953 12.703 3.105 1 97.56 91 ALA A O 1
ATOM 694 N N . PRO A 1 92 ? -18.406 14.781 3.68 1 97.31 92 PRO A N 1
ATOM 695 C CA . PRO A 1 92 ? -17.375 14.312 4.598 1 97.31 92 PRO A CA 1
ATOM 696 C C . PRO A 1 92 ? -17.906 13.359 5.664 1 97.31 92 PRO A C 1
ATOM 698 O O . PRO A 1 92 ? -17.188 12.461 6.105 1 97.31 92 PRO A O 1
ATOM 701 N N . ARG A 1 93 ? -19.125 13.523 6.055 1 96.19 93 ARG A N 1
ATOM 702 C CA . ARG A 1 93 ? -19.703 12.641 7.066 1 96.19 93 ARG A CA 1
ATOM 703 C C . ARG A 1 93 ? -19.766 11.203 6.566 1 96.19 93 ARG A C 1
ATOM 705 O O . ARG A 1 93 ? -19.484 10.266 7.316 1 96.19 93 ARG A O 1
ATOM 712 N N . LEU A 1 94 ? -20.172 11.055 5.312 1 97.81 94 LEU A N 1
ATOM 713 C CA . LEU A 1 94 ? -20.219 9.719 4.727 1 97.81 94 LEU A CA 1
ATOM 714 C C . LEU A 1 94 ? -18.828 9.141 4.566 1 97.81 94 LEU A C 1
ATOM 716 O O . LEU A 1 94 ? -18.641 7.926 4.684 1 97.81 94 LEU A O 1
ATOM 720 N N . SER A 1 95 ? -17.875 10.008 4.324 1 98.31 95 SER A N 1
ATOM 721 C CA . SER A 1 95 ? -16.5 9.562 4.152 1 98.31 95 SER A CA 1
ATOM 722 C C . SER A 1 95 ? -15.93 9.016 5.457 1 98.31 95 SER A C 1
ATOM 724 O O . SER A 1 95 ? -15.023 8.172 5.441 1 98.31 95 SER A O 1
ATOM 726 N N . ILE A 1 96 ? -16.438 9.492 6.605 1 98.19 96 ILE A N 1
ATOM 727 C CA . ILE A 1 96 ? -16.047 8.93 7.895 1 98.19 96 ILE A CA 1
ATOM 728 C C . ILE A 1 96 ? -16.328 7.426 7.906 1 98.19 96 ILE A C 1
ATOM 730 O O . ILE A 1 96 ? -15.477 6.633 8.305 1 98.19 96 ILE A O 1
ATOM 734 N N . TYR A 1 97 ? -17.484 7.031 7.375 1 98.31 97 TYR A N 1
ATOM 735 C CA . TYR A 1 97 ? -17.859 5.621 7.336 1 98.31 97 TYR A CA 1
ATOM 736 C C . TYR A 1 97 ? -16.969 4.852 6.359 1 98.31 97 TYR A C 1
ATOM 738 O O . TYR A 1 97 ? -16.641 3.689 6.598 1 98.31 97 TYR A O 1
ATOM 746 N N . GLY A 1 98 ? -16.609 5.488 5.258 1 98.75 98 GLY A N 1
ATOM 747 C CA . GLY A 1 98 ? -15.664 4.871 4.332 1 98.75 98 GLY A CA 1
ATOM 748 C C . GLY A 1 98 ? -14.32 4.566 4.961 1 98.75 98 GLY A C 1
ATOM 749 O O . GLY A 1 98 ? -13.773 3.479 4.77 1 98.75 98 GLY A O 1
ATOM 750 N N . SER A 1 99 ? -13.859 5.516 5.746 1 98.81 99 SER A N 1
ATOM 751 C CA . SER A 1 99 ? -12.57 5.328 6.414 1 98.81 99 SER A CA 1
ATOM 752 C C . SER A 1 99 ? -12.648 4.223 7.457 1 98.81 99 SER A C 1
ATOM 754 O O . SER A 1 99 ? -11.719 3.424 7.594 1 98.81 99 SER A O 1
ATOM 756 N N . LEU A 1 100 ? -13.75 4.156 8.18 1 98.62 100 LEU A N 1
ATOM 757 C CA . LEU A 1 100 ? -13.922 3.107 9.18 1 98.62 100 LEU A CA 1
ATOM 758 C C . LEU A 1 100 ? -13.977 1.732 8.523 1 98.62 100 LEU A C 1
ATOM 760 O O . LEU A 1 100 ? -13.375 0.777 9.031 1 98.62 100 LEU A O 1
ATOM 764 N N . MET A 1 101 ? -14.656 1.637 7.434 1 98.88 101 MET A N 1
ATOM 765 C CA . MET A 1 101 ? -14.727 0.38 6.691 1 98.88 101 MET A CA 1
ATOM 766 C C . MET A 1 101 ? -13.344 -0.033 6.191 1 98.88 101 MET A C 1
ATOM 768 O O . MET A 1 101 ? -12.984 -1.21 6.246 1 98.88 101 MET A O 1
ATOM 772 N N . ALA A 1 102 ? -12.586 0.959 5.703 1 98.94 102 ALA A N 1
ATOM 773 C CA . ALA A 1 102 ? -11.227 0.682 5.246 1 98.94 102 ALA A CA 1
ATOM 774 C C . ALA A 1 102 ? -10.352 0.188 6.398 1 98.94 102 ALA A C 1
ATOM 776 O O . ALA A 1 102 ? -9.547 -0.733 6.223 1 98.94 102 ALA A O 1
ATOM 777 N N . ILE A 1 103 ? -10.508 0.79 7.57 1 98.88 103 ILE A N 1
ATOM 778 C CA . ILE A 1 103 ? -9.75 0.373 8.742 1 98.88 103 ILE A CA 1
ATOM 779 C C . ILE A 1 103 ? -10.07 -1.083 9.078 1 98.88 103 ILE A C 1
ATOM 781 O O . ILE A 1 103 ? -9.164 -1.896 9.273 1 98.88 103 ILE A O 1
ATOM 785 N N . VAL A 1 104 ? -11.328 -1.41 9.094 1 98.69 104 VAL A N 1
ATOM 786 C CA . VAL A 1 104 ? -11.75 -2.781 9.375 1 98.69 104 VAL A CA 1
ATOM 787 C C . VAL A 1 104 ? -11.164 -3.721 8.32 1 98.69 104 VAL A C 1
ATOM 789 O O . VAL A 1 104 ? -10.625 -4.777 8.648 1 98.69 104 VAL A O 1
ATOM 792 N N . LEU A 1 105 ? -11.25 -3.312 7.086 1 98.75 105 LEU A N 1
ATOM 793 C CA . LEU A 1 105 ? -10.727 -4.102 5.977 1 98.75 105 LEU A CA 1
ATOM 794 C C . LEU A 1 105 ? -9.242 -4.398 6.172 1 98.75 105 LEU A C 1
ATOM 796 O O . LEU A 1 105 ? -8.82 -5.555 6.105 1 98.75 105 LEU A O 1
ATOM 800 N N . PHE A 1 106 ? -8.469 -3.387 6.465 1 98.88 106 PHE A N 1
ATOM 801 C CA . PHE A 1 106 ? -7.023 -3.553 6.488 1 98.88 106 PHE A CA 1
ATOM 802 C C . PHE A 1 106 ? -6.582 -4.246 7.773 1 98.88 106 PHE A C 1
ATOM 804 O O . PHE A 1 106 ? -5.57 -4.953 7.789 1 98.88 106 PHE A O 1
ATOM 811 N N . VAL A 1 107 ? -7.34 -4.086 8.883 1 98.69 107 VAL A N 1
ATOM 812 C CA . VAL A 1 107 ? -7.055 -4.871 10.078 1 98.69 107 VAL A CA 1
ATOM 813 C C . VAL A 1 107 ? -7.176 -6.359 9.758 1 98.69 107 VAL A C 1
ATOM 815 O O . VAL A 1 107 ? -6.305 -7.152 10.125 1 98.69 107 VAL A O 1
ATOM 818 N N . PHE A 1 108 ? -8.188 -6.684 9.023 1 98.12 108 PHE A N 1
ATOM 819 C CA . PHE A 1 108 ? -8.375 -8.086 8.664 1 98.12 108 PHE A CA 1
ATOM 820 C C . PHE A 1 108 ? -7.309 -8.547 7.68 1 98.12 108 PHE A C 1
ATOM 822 O O . PHE A 1 108 ? -6.766 -9.641 7.816 1 98.12 108 PHE A O 1
ATOM 829 N N . THR A 1 109 ? -6.969 -7.766 6.656 1 98.31 109 THR A N 1
ATOM 830 C CA . THR A 1 109 ? -5.992 -8.227 5.672 1 98.31 109 THR A CA 1
ATOM 831 C C . THR A 1 109 ? -4.613 -8.367 6.312 1 98.31 109 THR A C 1
ATOM 833 O O . THR A 1 109 ? -3.875 -9.305 6 1 98.31 109 THR A O 1
ATOM 836 N N . VAL A 1 110 ? -4.285 -7.469 7.188 1 98.44 110 VAL A N 1
ATOM 837 C CA . VAL A 1 110 ? -3.01 -7.578 7.895 1 98.44 110 VAL A CA 1
ATOM 838 C C . VAL A 1 110 ? -3 -8.836 8.75 1 98.44 110 VAL A C 1
ATOM 840 O O . VAL A 1 110 ? -1.971 -9.508 8.875 1 98.44 110 VAL A O 1
ATOM 843 N N . SER A 1 111 ? -4.137 -9.203 9.328 1 98.12 111 SER A N 1
ATOM 844 C CA . SER A 1 111 ? -4.215 -10.398 10.164 1 98.12 111 SER A CA 1
ATOM 845 C C . SER A 1 111 ? -3.895 -11.656 9.359 1 98.12 111 SER A C 1
ATOM 847 O O . SER A 1 111 ? -3.43 -12.648 9.922 1 98.12 111 SER A O 1
ATOM 849 N N . PHE A 1 112 ? -4.133 -11.617 8.047 1 97.81 112 PHE A N 1
ATOM 850 C CA . PHE A 1 112 ? -3.871 -12.781 7.199 1 97.81 112 PHE A CA 1
ATOM 851 C C . PHE A 1 112 ? -2.379 -13.078 7.137 1 97.81 112 PHE A C 1
ATOM 853 O O . PHE A 1 112 ? -1.978 -14.203 6.844 1 97.81 112 PHE A O 1
ATOM 860 N N . LEU A 1 113 ? -1.502 -12.062 7.359 1 96.5 113 LEU A N 1
ATOM 861 C CA . LEU A 1 113 ? -0.057 -12.266 7.363 1 96.5 113 LEU A CA 1
ATOM 862 C C . LEU A 1 113 ? 0.345 -13.305 8.406 1 96.5 113 LEU A C 1
ATOM 864 O O . LEU A 1 113 ? 1.334 -14.016 8.227 1 96.5 113 LEU A O 1
ATOM 868 N N . PHE A 1 114 ? -0.461 -13.422 9.406 1 96 114 PHE A N 1
ATOM 869 C CA . PHE A 1 114 ? -0.086 -14.273 10.531 1 96 114 PHE A CA 1
ATOM 870 C C . PHE A 1 114 ? -0.78 -15.625 10.445 1 96 114 PHE A C 1
ATOM 872 O O . PHE A 1 114 ? -0.354 -16.594 11.086 1 96 114 PHE A O 1
ATOM 879 N N . SER A 1 115 ? -1.841 -15.68 9.617 1 96.31 115 SER A N 1
ATOM 880 C CA . SER A 1 115 ? -2.652 -16.891 9.656 1 96.31 115 SER A CA 1
ATOM 881 C C . SER A 1 115 ? -2.525 -17.688 8.367 1 96.31 115 SER A C 1
ATOM 883 O O . SER A 1 115 ? -2.844 -18.875 8.328 1 96.31 115 SER A O 1
ATOM 885 N N . THR A 1 116 ? -2.119 -17.062 7.297 1 93.88 116 THR A N 1
ATOM 886 C CA . THR A 1 116 ? -2.139 -17.703 5.984 1 93.88 116 THR A CA 1
ATOM 887 C C . THR A 1 116 ? -0.913 -18.578 5.797 1 93.88 116 THR A C 1
ATOM 889 O O . THR A 1 116 ? 0.222 -18.125 5.934 1 93.88 116 THR A O 1
ATOM 892 N N . PRO A 1 117 ? -1.118 -19.781 5.477 1 92.56 117 PRO A N 1
ATOM 893 C CA . PRO A 1 117 ? 0.029 -20.625 5.117 1 92.56 117 PRO A CA 1
ATOM 894 C C . PRO A 1 117 ? 0.716 -20.172 3.834 1 92.56 117 PRO A C 1
ATOM 896 O O . PRO A 1 117 ? 0.062 -19.625 2.938 1 92.56 117 PRO A O 1
ATOM 899 N N . GLY A 1 118 ? 2.002 -20.359 3.682 1 89.94 118 GLY A N 1
ATOM 900 C CA . GLY A 1 118 ? 2.725 -20.016 2.465 1 89.94 118 GLY A CA 1
ATOM 901 C C . GLY A 1 118 ? 3.238 -18.594 2.453 1 89.94 118 GLY A C 1
ATOM 902 O O . GLY A 1 118 ? 3.719 -18.109 1.426 1 89.94 118 GLY A O 1
ATOM 903 N N . VAL A 1 119 ? 3.096 -17.922 3.566 1 89.31 119 VAL A N 1
ATOM 904 C CA . VAL A 1 119 ? 3.648 -16.578 3.695 1 89.31 119 VAL A CA 1
ATOM 905 C C . VAL A 1 119 ? 5.168 -16.625 3.562 1 89.31 119 VAL A C 1
ATOM 907 O O . VAL A 1 119 ? 5.773 -15.758 2.928 1 89.31 119 VAL A O 1
ATOM 910 N N . SER A 1 120 ? 5.695 -17.703 4.039 1 93.19 120 SER A N 1
ATOM 911 C CA . SER A 1 120 ? 7.133 -17.906 3.904 1 93.19 120 SER A CA 1
ATOM 912 C C . SER A 1 120 ? 7.488 -18.438 2.52 1 93.19 120 SER A C 1
ATOM 914 O O . SER A 1 120 ? 6.777 -19.281 1.97 1 93.19 120 SER A O 1
ATOM 916 N N . GLU A 1 121 ? 8.547 -17.891 1.954 1 93.94 121 GLU A N 1
ATOM 917 C CA . GLU A 1 121 ? 8.961 -18.281 0.61 1 93.94 121 GLU A CA 1
ATOM 918 C C . GLU A 1 121 ? 10.008 -19.391 0.657 1 93.94 121 GLU A C 1
ATOM 920 O O . GLU A 1 121 ? 11.172 -19.141 0.997 1 93.94 121 GLU A O 1
ATOM 925 N N . PRO A 1 122 ? 9.672 -20.609 0.22 1 93.19 122 PRO A N 1
ATOM 926 C CA . PRO A 1 122 ? 10.641 -21.703 0.289 1 93.19 122 PRO A CA 1
ATOM 927 C C . PRO A 1 122 ? 11.883 -21.453 -0.561 1 93.19 122 PRO A C 1
ATOM 929 O O . PRO A 1 122 ? 12.992 -21.828 -0.169 1 93.19 122 PRO A O 1
ATOM 932 N N . ALA A 1 123 ? 11.68 -20.812 -1.657 1 93.31 123 ALA A N 1
ATOM 933 C CA . ALA A 1 123 ? 12.805 -20.547 -2.549 1 93.31 123 ALA A CA 1
ATOM 934 C C . ALA A 1 123 ? 13.828 -19.641 -1.882 1 93.31 123 ALA A C 1
ATOM 936 O O . ALA A 1 123 ? 15 -19.609 -2.277 1 93.31 123 ALA A O 1
ATOM 937 N N . GLY A 1 124 ? 13.422 -18.922 -0.788 1 94.12 124 GLY A N 1
ATOM 938 C CA . GLY A 1 124 ? 14.32 -18.062 -0.034 1 94.12 124 GLY A CA 1
ATOM 939 C C . GLY A 1 124 ? 14.828 -18.703 1.244 1 94.12 124 GLY A C 1
ATOM 940 O O . GLY A 1 124 ? 15.484 -18.047 2.059 1 94.12 124 GLY A O 1
ATOM 941 N N . GLY A 1 125 ? 14.5 -19.922 1.485 1 92.75 125 GLY A N 1
ATOM 942 C CA . GLY A 1 125 ? 14.938 -20.625 2.682 1 92.75 125 GLY A CA 1
ATOM 943 C C . GLY A 1 125 ? 13.945 -20.531 3.824 1 92.75 125 GLY A C 1
ATOM 944 O O . GLY A 1 125 ? 14.258 -20.891 4.961 1 92.75 125 GLY A O 1
ATOM 945 N N . GLY A 1 126 ? 12.922 -20.031 3.514 1 89.94 126 GLY A N 1
ATOM 946 C CA . GLY A 1 126 ? 11.922 -19.875 4.559 1 89.94 126 GLY A CA 1
ATOM 947 C C . GLY A 1 126 ? 11.984 -18.516 5.242 1 89.94 126 GLY A C 1
ATOM 948 O O . GLY A 1 126 ? 12.797 -17.672 4.871 1 89.94 126 GLY A O 1
ATOM 949 N N . PHE A 1 127 ? 11.219 -18.375 6.238 1 90.62 127 PHE A N 1
ATOM 950 C CA . PHE A 1 127 ? 11.164 -17.109 6.953 1 90.62 127 PHE A CA 1
ATOM 951 C C . PHE A 1 127 ? 12.555 -16.703 7.453 1 90.62 127 PHE A C 1
ATOM 953 O O . PHE A 1 127 ? 13.297 -17.547 7.957 1 90.62 127 PHE A O 1
ATOM 960 N N . PRO A 1 128 ? 12.852 -15.367 7.027 1 93.94 128 PRO A N 1
ATOM 961 C CA . PRO A 1 128 ? 12.047 -14.164 6.805 1 93.94 128 PRO A CA 1
ATOM 962 C C . PRO A 1 128 ? 11.812 -13.875 5.324 1 93.94 128 PRO A C 1
ATOM 964 O O . PRO A 1 128 ? 11.227 -12.844 4.977 1 93.94 128 PRO A O 1
ATOM 967 N N . ALA A 1 129 ? 12.219 -14.789 4.469 1 96.69 129 ALA A N 1
ATOM 968 C CA . ALA A 1 129 ? 11.789 -14.672 3.076 1 96.69 129 ALA A CA 1
ATOM 969 C C . ALA A 1 129 ? 10.281 -14.875 2.951 1 96.69 129 ALA A C 1
ATOM 971 O O . ALA A 1 129 ? 9.727 -15.828 3.506 1 96.69 129 ALA A O 1
ATOM 972 N N . ILE A 1 130 ? 9.648 -13.898 2.227 1 97 130 ILE A N 1
ATOM 973 C CA . ILE A 1 130 ? 8.195 -13.992 2.16 1 97 130 ILE A CA 1
ATOM 974 C C . ILE A 1 130 ? 7.746 -14.031 0.701 1 97 130 ILE A C 1
ATOM 976 O O . ILE A 1 130 ? 8.461 -13.562 -0.186 1 97 130 ILE A O 1
ATOM 980 N N . SER A 1 131 ? 6.562 -14.586 0.438 1 96.88 131 SER A N 1
ATOM 981 C CA . SER A 1 131 ? 5.984 -14.742 -0.892 1 96.88 131 SER A CA 1
ATOM 982 C C . SER A 1 131 ? 5.41 -13.422 -1.402 1 96.88 131 SER A C 1
ATOM 984 O O . SER A 1 131 ? 5.32 -12.445 -0.652 1 96.88 131 SER A O 1
ATOM 986 N N . LEU A 1 132 ? 5.066 -13.43 -2.639 1 96.12 132 LEU A N 1
ATOM 987 C CA . LEU A 1 132 ? 4.43 -12.258 -3.225 1 96.12 132 LEU A CA 1
ATOM 988 C C . LEU A 1 132 ? 3.111 -11.945 -2.525 1 96.12 132 LEU A C 1
ATOM 990 O O . LEU A 1 132 ? 2.77 -10.773 -2.324 1 96.12 132 LEU A O 1
ATOM 994 N N . THR A 1 133 ? 2.371 -12.992 -2.148 1 96.69 133 THR A N 1
ATOM 995 C CA . THR A 1 133 ? 1.129 -12.805 -1.406 1 96.69 133 THR A CA 1
ATOM 996 C C . THR A 1 133 ? 1.393 -12.102 -0.08 1 96.69 133 THR A C 1
ATOM 998 O O . THR A 1 133 ? 0.659 -11.188 0.299 1 96.69 133 THR A O 1
ATOM 1001 N N . ALA A 1 134 ? 2.43 -12.539 0.603 1 97.62 134 ALA A N 1
ATOM 1002 C CA . ALA A 1 134 ? 2.771 -11.914 1.879 1 97.62 134 ALA A CA 1
ATOM 1003 C C . ALA A 1 134 ? 3.217 -10.469 1.683 1 97.62 134 ALA A C 1
ATOM 1005 O O . ALA A 1 134 ? 2.898 -9.594 2.496 1 97.62 134 ALA A O 1
ATOM 1006 N N . GLU A 1 135 ? 4.016 -10.172 0.627 1 98.38 135 GLU A N 1
ATOM 1007 C CA . GLU A 1 135 ? 4.414 -8.805 0.307 1 98.38 135 GLU A CA 1
ATOM 1008 C C . GLU A 1 135 ? 3.197 -7.93 0.018 1 98.38 135 GLU A C 1
ATOM 1010 O O . GLU A 1 135 ? 3.145 -6.77 0.437 1 98.38 135 GLU A O 1
ATOM 1015 N N . PHE A 1 136 ? 2.23 -8.523 -0.667 1 98.38 136 PHE A N 1
ATOM 1016 C CA . PHE A 1 136 ? 0.964 -7.871 -0.979 1 98.38 136 PHE A CA 1
ATOM 1017 C C . PHE A 1 136 ? 0.23 -7.473 0.297 1 98.38 136 PHE A C 1
ATOM 1019 O O . PHE A 1 136 ? -0.25 -6.344 0.417 1 98.38 136 PHE A O 1
ATOM 1026 N N . LEU A 1 137 ? 0.19 -8.352 1.267 1 98.56 137 LEU 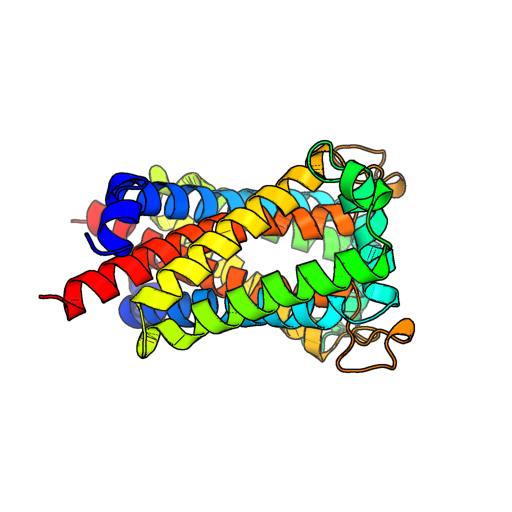A N 1
ATOM 1027 C CA . LEU A 1 137 ? -0.505 -8.109 2.527 1 98.56 137 LEU A CA 1
ATOM 1028 C C . LEU A 1 137 ? 0.283 -7.145 3.406 1 98.56 137 LEU A C 1
ATOM 1030 O O . LEU A 1 137 ? -0.304 -6.352 4.145 1 98.56 137 LEU A O 1
ATOM 1034 N N . LEU A 1 138 ? 1.593 -7.258 3.299 1 98.56 138 LEU A N 1
ATOM 1035 C CA . LEU A 1 138 ? 2.471 -6.387 4.074 1 98.56 138 LEU A CA 1
ATOM 1036 C C . LEU A 1 138 ? 2.18 -4.922 3.775 1 98.56 138 LEU A C 1
ATOM 1038 O O . LEU A 1 138 ? 2.217 -4.082 4.676 1 98.56 138 LEU A O 1
ATOM 1042 N N . LYS A 1 139 ? 1.852 -4.613 2.543 1 98.88 139 LYS A N 1
ATOM 1043 C CA . LYS A 1 139 ? 1.582 -3.246 2.104 1 98.88 139 LYS A CA 1
ATOM 1044 C C . LYS A 1 139 ? 0.307 -2.705 2.742 1 98.88 139 LYS A C 1
ATOM 1046 O O . LYS A 1 139 ? 0.065 -1.496 2.729 1 98.88 139 LYS A O 1
ATOM 1051 N N . ASP A 1 140 ? -0.447 -3.598 3.381 1 98.88 140 ASP A N 1
ATOM 1052 C CA . ASP A 1 140 ? -1.696 -3.15 3.988 1 98.88 140 ASP A CA 1
ATOM 1053 C C . ASP A 1 140 ? -1.441 -2.479 5.336 1 98.88 140 ASP A C 1
ATOM 1055 O O . ASP A 1 140 ? -2.324 -1.813 5.879 1 98.88 140 ASP A O 1
ATOM 1059 N N . ILE A 1 141 ? -0.22 -2.551 5.859 1 98.88 141 ILE A N 1
ATOM 1060 C CA . ILE A 1 141 ? 0.102 -1.895 7.121 1 98.88 141 ILE A CA 1
ATOM 1061 C C . ILE A 1 141 ? 0.117 -0.38 6.93 1 98.88 141 ILE A C 1
ATOM 1063 O O . ILE A 1 141 ? -0.615 0.345 7.605 1 98.88 141 ILE A O 1
ATOM 1067 N N . PRO A 1 142 ? 0.907 0.134 5.98 1 98.94 142 PRO A N 1
ATOM 1068 C CA . PRO A 1 142 ? 0.834 1.585 5.793 1 98.94 142 PRO A CA 1
ATOM 1069 C C . PRO A 1 142 ? -0.515 2.043 5.242 1 98.94 142 PRO A C 1
ATOM 1071 O O . PRO A 1 142 ? -0.953 3.162 5.523 1 98.94 142 PRO A O 1
ATOM 1074 N N . LEU A 1 143 ? -1.219 1.166 4.484 1 98.94 143 LEU A N 1
ATOM 1075 C CA . LEU A 1 143 ? -2.541 1.538 3.994 1 98.94 143 LEU A CA 1
ATOM 1076 C C . LEU A 1 143 ? -3.537 1.644 5.145 1 98.94 143 LEU A C 1
ATOM 1078 O O . LEU A 1 143 ? -4.449 2.475 5.109 1 98.94 143 LEU A O 1
ATOM 1082 N N . LEU A 1 144 ? -3.305 0.823 6.184 1 98.94 144 LEU A N 1
ATOM 1083 C CA . LEU A 1 144 ? -4.078 0.983 7.414 1 98.94 144 LEU A CA 1
ATOM 1084 C C . LEU A 1 144 ? -3.818 2.346 8.047 1 98.94 144 LEU A C 1
ATOM 1086 O O . LEU A 1 144 ? -4.754 3.025 8.469 1 98.94 144 LEU A O 1
ATOM 1090 N N . GLY A 1 145 ? -2.58 2.74 8.094 1 98.88 145 GLY A N 1
ATOM 1091 C CA . GLY A 1 145 ? -2.26 4.078 8.562 1 98.88 145 GLY A CA 1
ATOM 1092 C C . GLY A 1 145 ? -2.934 5.172 7.758 1 98.88 145 GLY A C 1
ATOM 1093 O O . GLY A 1 145 ? -3.479 6.125 8.32 1 98.88 145 GLY A O 1
ATOM 1094 N N . LEU A 1 146 ? -2.898 4.992 6.488 1 98.88 146 LEU A N 1
ATOM 1095 C CA . LEU A 1 146 ? -3.529 5.957 5.594 1 98.88 146 LEU A CA 1
ATOM 1096 C C . LEU A 1 146 ? -5.031 6.023 5.84 1 98.88 146 LEU A C 1
ATOM 1098 O O . LEU A 1 146 ? -5.637 7.09 5.711 1 98.88 146 LEU A O 1
ATOM 1102 N N . SER A 1 147 ? -5.629 4.938 6.191 1 98.94 147 SER A N 1
ATOM 1103 C CA . SER A 1 147 ? -7.059 4.918 6.477 1 98.94 147 SER A CA 1
ATOM 1104 C C . SER A 1 147 ? -7.379 5.707 7.742 1 98.94 147 SER A C 1
ATOM 1106 O O . SER A 1 147 ? -8.43 6.352 7.828 1 98.94 147 SER A O 1
ATOM 1108 N N . PHE A 1 148 ? -6.539 5.66 8.703 1 98.81 148 PHE A N 1
ATOM 1109 C CA . PHE A 1 148 ? -6.711 6.5 9.883 1 98.81 148 PHE A CA 1
ATOM 1110 C C . PHE A 1 148 ? -6.543 7.973 9.531 1 98.81 148 PHE A C 1
ATOM 1112 O O . PHE A 1 148 ? -7.223 8.828 10.094 1 98.81 148 PHE A O 1
ATOM 1119 N N . TRP A 1 149 ? -5.617 8.219 8.625 1 98.62 149 TRP A N 1
ATOM 1120 C CA . TRP A 1 149 ? -5.449 9.594 8.18 1 98.62 149 TRP A CA 1
ATOM 1121 C C . TRP A 1 149 ? -6.711 10.102 7.492 1 98.62 149 TRP A C 1
ATOM 1123 O O . TRP A 1 149 ? -7.148 11.227 7.746 1 98.62 149 TRP A O 1
ATOM 1133 N N . THR A 1 150 ? -7.285 9.266 6.602 1 98.69 150 THR A N 1
ATOM 1134 C CA . THR A 1 150 ? -8.5 9.703 5.922 1 98.69 150 THR A CA 1
ATOM 1135 C C . THR A 1 150 ? -9.633 9.906 6.918 1 98.69 150 THR A C 1
ATOM 1137 O O . THR A 1 150 ? -10.484 10.781 6.73 1 98.69 150 THR A O 1
ATOM 1140 N N . LEU A 1 151 ? -9.672 9.094 7.969 1 98.44 151 LEU A N 1
ATOM 1141 C CA . LEU A 1 151 ? -10.664 9.266 9.023 1 98.44 151 LEU A CA 1
ATOM 1142 C C . LEU A 1 151 ? -10.516 10.625 9.695 1 98.44 151 LEU A C 1
ATOM 1144 O O . LEU A 1 151 ? -11.5 11.367 9.82 1 98.44 151 LEU A O 1
ATOM 1148 N N . SER A 1 152 ? -9.312 10.961 10.078 1 98.12 152 SER A N 1
ATOM 1149 C CA . SER A 1 152 ? -9.047 12.242 10.719 1 98.12 152 SER A CA 1
ATOM 1150 C C . SER A 1 152 ? -9.406 13.406 9.797 1 98.12 152 SER A C 1
ATOM 1152 O O . SER A 1 152 ? -9.984 14.398 10.234 1 98.12 152 SER A O 1
ATOM 1154 N N . ASP A 1 153 ? -9.031 13.211 8.555 1 97.81 153 ASP A N 1
ATOM 1155 C CA . ASP A 1 153 ? -9.289 14.242 7.559 1 97.81 153 ASP A CA 1
ATOM 1156 C C . ASP A 1 153 ? -10.789 14.469 7.387 1 97.81 153 ASP A C 1
ATOM 1158 O O . ASP A 1 153 ? -11.25 15.617 7.32 1 97.81 153 ASP A O 1
ATOM 1162 N N . ALA A 1 154 ? -11.516 13.383 7.32 1 97.62 154 ALA A N 1
ATOM 1163 C CA . ALA A 1 154 ? -12.961 13.477 7.152 1 97.62 154 ALA A CA 1
ATOM 1164 C C . ALA A 1 154 ? -13.625 14.062 8.391 1 97.62 154 ALA A C 1
ATOM 1166 O O . ALA A 1 154 ? -14.57 14.852 8.289 1 97.62 154 ALA A O 1
ATOM 1167 N N . LEU A 1 155 ? -13.164 13.695 9.586 1 96.94 155 LEU A N 1
ATOM 1168 C CA . LEU A 1 155 ? -13.68 14.227 10.836 1 96.94 155 LEU A CA 1
ATOM 1169 C C . LEU A 1 155 ? -13.469 15.742 10.914 1 96.94 155 LEU A C 1
ATOM 1171 O O . LEU A 1 155 ? -14.383 16.484 11.281 1 96.94 155 LEU A O 1
ATOM 1175 N N . ARG A 1 156 ? -12.289 16.172 10.516 1 96.25 156 ARG A N 1
ATOM 1176 C CA . ARG A 1 156 ? -11.992 17.594 10.523 1 96.25 156 ARG A CA 1
ATOM 1177 C C . ARG A 1 156 ? -12.906 18.359 9.562 1 96.25 156 ARG A C 1
ATOM 1179 O O . ARG A 1 156 ? -13.43 19.422 9.906 1 96.25 156 ARG A O 1
ATOM 1186 N N . ALA A 1 157 ? -13.031 17.781 8.43 1 96 157 ALA A N 1
ATOM 1187 C CA . ALA A 1 157 ? -13.875 18.422 7.418 1 96 157 ALA A CA 1
ATOM 1188 C C . ALA A 1 157 ? -15.328 18.484 7.879 1 96 157 ALA A C 1
ATOM 1190 O O . ALA A 1 157 ? -16.016 19.484 7.633 1 96 157 ALA A O 1
ATOM 1191 N N . SER A 1 158 ? -15.789 17.422 8.492 1 94.56 158 SER A N 1
ATOM 1192 C CA . SER A 1 158 ? -17.172 17.375 8.977 1 94.56 158 SER A CA 1
ATOM 1193 C C . SER A 1 158 ? -17.391 18.422 10.07 1 94.56 158 SER A C 1
ATOM 1195 O O . SER A 1 158 ? -18.453 19.047 10.133 1 94.56 158 SER A O 1
ATOM 1197 N N . GLN A 1 159 ? -16.406 18.625 10.914 1 91.88 159 GLN A N 1
ATOM 1198 C CA . GLN A 1 159 ? -16.484 19.609 11.992 1 91.88 159 GLN A CA 1
ATOM 1199 C C . GLN A 1 159 ? -16.484 21.031 11.438 1 91.88 159 GLN A C 1
ATOM 1201 O O . GLN A 1 159 ? -17.188 21.906 11.961 1 91.88 159 GLN A O 1
ATOM 1206 N N . GLN A 1 160 ? -15.766 21.188 10.422 1 91.56 160 GLN A N 1
ATOM 1207 C CA . GLN A 1 160 ? -15.688 22.516 9.812 1 91.56 160 GLN A CA 1
ATOM 1208 C C . GLN A 1 160 ? -17.016 22.891 9.141 1 91.56 160 GLN A C 1
ATOM 1210 O O . GLN A 1 160 ? -17.375 24.062 9.094 1 91.56 160 GLN A O 1
ATOM 1215 N N . ARG A 1 161 ? -17.688 21.922 8.617 1 87.81 161 ARG A N 1
ATOM 1216 C CA . ARG A 1 161 ? -18.953 22.172 7.961 1 87.81 161 ARG A CA 1
ATOM 1217 C C . ARG A 1 161 ? -20.062 22.406 8.984 1 87.81 161 ARG A C 1
ATOM 1219 O O . ARG A 1 161 ? -21.047 23.094 8.703 1 87.81 161 ARG A O 1
ATOM 1226 N N . ARG A 1 162 ? -20.094 21.797 10.102 1 83.88 162 ARG A N 1
ATOM 1227 C CA . ARG A 1 162 ? -21.125 21.984 11.125 1 83.88 162 ARG A CA 1
ATOM 1228 C C . ARG A 1 162 ? -20.969 23.328 11.828 1 83.88 162 ARG A C 1
ATOM 1230 O O . ARG A 1 162 ? -21.922 23.844 12.391 1 83.88 162 ARG A O 1
ATOM 1237 N N . GLY A 1 163 ? -19.734 23.828 11.867 1 70.94 163 GLY A N 1
ATOM 1238 C CA . GLY A 1 163 ? -19.578 25.141 12.477 1 70.94 163 GLY A CA 1
ATOM 1239 C C . GLY A 1 163 ? -19.656 26.281 11.477 1 70.94 163 GLY A C 1
ATOM 1240 O O . GLY A 1 163 ? -20.281 27.312 11.742 1 70.94 163 GLY A O 1
ATOM 1241 N N . MET B 1 1 ? -27.703 12.648 18.75 1 52.38 1 MET B N 1
ATOM 1242 C CA . MET B 1 1 ? -26.25 12.766 18.719 1 52.38 1 MET B CA 1
ATOM 1243 C C . MET B 1 1 ? -25.672 12.266 17.406 1 52.38 1 MET B C 1
ATOM 1245 O O . MET B 1 1 ? -25.922 11.125 17.016 1 52.38 1 MET B O 1
ATOM 1249 N N . SER B 1 2 ? -25.016 13.133 16.656 1 72.94 2 SER B N 1
ATOM 1250 C CA . SER B 1 2 ? -24.625 12.867 15.281 1 72.94 2 SER B CA 1
ATOM 1251 C C . SER B 1 2 ? -23.609 11.727 15.203 1 72.94 2 SER B C 1
ATOM 1253 O O . SER B 1 2 ? -22.875 11.477 16.156 1 72.94 2 SER B O 1
ATOM 1255 N N . ALA B 1 3 ? -23.797 10.805 14.391 1 71.62 3 ALA B N 1
ATOM 1256 C CA . ALA B 1 3 ? -22.875 9.703 14.164 1 71.62 3 ALA B CA 1
ATOM 1257 C C . ALA B 1 3 ? -21.422 10.156 14.32 1 71.62 3 ALA B C 1
ATOM 1259 O O . ALA B 1 3 ? -20.594 9.43 14.875 1 71.62 3 ALA B O 1
ATOM 1260 N N . SER B 1 4 ? -21.078 11.258 13.914 1 76.75 4 SER B N 1
ATOM 1261 C CA . SER B 1 4 ? -19.734 11.828 14.008 1 76.75 4 SER B CA 1
ATOM 1262 C C . SER B 1 4 ? -19.297 12 15.461 1 76.75 4 SER B C 1
ATOM 1264 O O . SER B 1 4 ? -18.156 11.734 15.805 1 76.75 4 SER B O 1
ATOM 1266 N N . LYS B 1 5 ? -20.203 12.445 16.328 1 78.31 5 LYS B N 1
ATOM 1267 C CA . LYS B 1 5 ? -19.875 12.648 17.734 1 78.31 5 LYS B CA 1
ATOM 1268 C C . LYS B 1 5 ? -19.609 11.328 18.438 1 78.31 5 LYS B C 1
ATOM 1270 O O . LYS B 1 5 ? -18.719 11.242 19.281 1 78.31 5 LYS B O 1
ATOM 1275 N N . VAL B 1 6 ? -20.422 10.367 18.047 1 77.88 6 VAL B N 1
ATOM 1276 C CA . VAL B 1 6 ? -20.25 9.039 18.625 1 77.88 6 VAL B CA 1
ATOM 1277 C C . VAL B 1 6 ? -18.875 8.484 18.25 1 77.88 6 VAL B C 1
ATOM 1279 O O . VAL B 1 6 ? -18.156 7.945 19.094 1 77.88 6 VAL B O 1
ATOM 1282 N N . ILE B 1 7 ? -18.5 8.68 17 1 82.38 7 ILE B N 1
ATOM 1283 C CA . ILE B 1 7 ? -17.219 8.18 16.5 1 82.38 7 ILE B CA 1
ATOM 1284 C C . ILE B 1 7 ? -16.062 8.945 17.141 1 82.38 7 ILE B C 1
ATOM 1286 O O . ILE B 1 7 ? -15.062 8.352 17.531 1 82.38 7 ILE B O 1
ATOM 1290 N N . GLU B 1 8 ? -16.266 10.203 17.328 1 79.94 8 GLU B N 1
ATOM 1291 C CA . GLU B 1 8 ? -15.25 11.031 17.984 1 79.94 8 GLU B CA 1
ATOM 1292 C C . GLU B 1 8 ? -15.055 10.641 19.438 1 79.94 8 GLU B C 1
ATOM 1294 O O . GLU B 1 8 ? -13.953 10.758 19.984 1 79.94 8 GLU B O 1
ATOM 1299 N N . ARG B 1 9 ? -16.125 10.305 20.016 1 80.38 9 ARG B N 1
ATOM 1300 C CA . ARG B 1 9 ? -16.031 9.844 21.391 1 80.38 9 ARG B CA 1
ATOM 1301 C C . ARG B 1 9 ? -15.266 8.523 21.484 1 80.38 9 ARG B C 1
ATOM 1303 O O . ARG B 1 9 ? -14.461 8.32 22.391 1 80.38 9 ARG B O 1
ATOM 1310 N N . ALA B 1 10 ? -15.516 7.688 20.5 1 83.25 10 ALA B N 1
ATOM 1311 C CA . ALA B 1 10 ? -14.875 6.375 20.5 1 83.25 10 ALA B CA 1
ATOM 1312 C C . ALA B 1 10 ? -13.422 6.477 20.062 1 83.25 10 ALA B C 1
ATOM 1314 O O . ALA B 1 10 ? -12.57 5.727 20.547 1 83.25 10 ALA B O 1
ATOM 1315 N N . LEU B 1 11 ? -13.062 7.336 19.156 1 86.38 11 LEU B N 1
ATOM 1316 C CA . LEU B 1 11 ? -11.727 7.566 18.625 1 86.38 11 LEU B CA 1
ATOM 1317 C C . LEU B 1 11 ? -11.453 9.055 18.453 1 86.38 11 LEU B C 1
ATOM 1319 O O . LEU B 1 11 ? -11.672 9.602 17.375 1 86.38 11 LEU B O 1
ATOM 1323 N N . PRO B 1 12 ? -10.898 9.609 19.594 1 88.94 12 PRO B N 1
ATOM 1324 C CA . PRO B 1 12 ? -10.617 11.039 19.484 1 88.94 12 PRO B CA 1
ATOM 1325 C C . PRO B 1 12 ? -9.711 11.383 18.297 1 88.94 12 PRO B C 1
ATOM 1327 O O . PRO B 1 12 ? -8.859 10.578 17.922 1 88.94 12 PRO B O 1
ATOM 1330 N N . LEU B 1 13 ? -9.953 12.516 17.75 1 93.56 13 LEU B N 1
ATOM 1331 C CA . LEU B 1 13 ? -9.219 13 16.578 1 93.56 13 LEU B CA 1
ATOM 1332 C C . LEU B 1 13 ? -7.711 12.906 16.812 1 93.56 13 LEU B C 1
ATOM 1334 O O . LEU B 1 13 ? -6.973 12.469 15.922 1 93.56 13 LEU B O 1
ATOM 1338 N N . SER B 1 14 ? -7.25 13.203 17.953 1 93.12 14 SER B N 1
ATOM 1339 C CA . SER B 1 14 ? -5.832 13.164 18.297 1 93.12 14 SER B CA 1
ATOM 1340 C C . SER B 1 14 ? -5.281 11.742 18.234 1 93.12 14 SER B C 1
ATOM 1342 O O . SER B 1 14 ? -4.156 11.531 17.781 1 93.12 14 SER B O 1
ATOM 1344 N N . ALA B 1 15 ? -6.02 10.797 18.719 1 95.5 15 ALA B N 1
ATOM 1345 C CA . ALA B 1 15 ? -5.602 9.398 18.688 1 95.5 15 ALA B CA 1
ATOM 1346 C C . ALA B 1 15 ? -5.523 8.891 17.25 1 95.5 15 ALA B C 1
ATOM 1348 O O . ALA B 1 15 ? -4.566 8.211 16.875 1 95.5 15 ALA B O 1
ATOM 1349 N N . SER B 1 16 ? -6.531 9.227 16.438 1 96.19 16 SER B N 1
ATOM 1350 C CA . SER B 1 16 ? -6.551 8.812 15.031 1 96.19 16 SER B CA 1
ATOM 1351 C C . SER B 1 16 ? -5.383 9.414 14.266 1 96.19 16 SER B C 1
ATOM 1353 O O . SER B 1 16 ? -4.77 8.75 13.43 1 96.19 16 SER B O 1
ATOM 1355 N N . ASP B 1 17 ? -5.059 10.625 14.594 1 97 17 ASP B N 1
ATOM 1356 C CA . ASP B 1 17 ? -3.924 11.289 13.961 1 97 17 ASP B CA 1
ATOM 1357 C C . ASP B 1 17 ? -2.613 10.586 14.297 1 97 17 ASP B C 1
ATOM 1359 O O . ASP B 1 17 ? -1.774 10.367 13.422 1 97 17 ASP B O 1
ATOM 1363 N N . LYS B 1 18 ? -2.479 10.289 15.547 1 97.75 18 LYS B N 1
ATOM 1364 C CA . LYS B 1 18 ? -1.248 9.648 16 1 97.75 18 LYS B CA 1
ATOM 1365 C C . LYS B 1 18 ? -1.092 8.258 15.406 1 97.75 18 LYS B C 1
ATOM 1367 O O . LYS B 1 18 ? -0.008 7.891 14.945 1 97.75 18 LYS B O 1
ATOM 1372 N N . ILE B 1 19 ? -2.141 7.484 15.375 1 98.31 19 ILE B N 1
ATOM 1373 C CA . ILE B 1 19 ? -2.115 6.137 14.82 1 98.31 19 ILE B CA 1
ATOM 1374 C C . ILE B 1 19 ? -1.812 6.199 13.32 1 98.31 19 ILE B C 1
ATOM 1376 O O . ILE B 1 19 ? -0.975 5.449 12.82 1 98.31 19 ILE B O 1
ATOM 1380 N N . GLY B 1 20 ? -2.496 7.133 12.633 1 98.56 20 GLY B N 1
ATOM 1381 C CA . GLY B 1 20 ? -2.242 7.309 11.211 1 98.56 20 GLY B CA 1
ATOM 1382 C C . GLY B 1 20 ? -0.8 7.664 10.898 1 98.56 20 GLY B C 1
ATOM 1383 O O . GLY B 1 20 ? -0.205 7.109 9.977 1 98.56 20 GLY B O 1
ATOM 1384 N N . ALA B 1 21 ? -0.282 8.516 11.734 1 98.12 21 ALA B N 1
ATOM 1385 C CA . ALA B 1 21 ? 1.092 8.961 11.516 1 98.12 21 ALA B CA 1
ATOM 1386 C C . ALA B 1 21 ? 2.082 7.828 11.766 1 98.12 21 ALA B C 1
ATOM 1388 O O . ALA B 1 21 ? 3.002 7.613 10.969 1 98.12 21 ALA B O 1
ATOM 1389 N N . ILE B 1 22 ? 1.907 7.062 12.836 1 98.62 22 ILE B N 1
ATOM 1390 C CA . ILE B 1 22 ? 2.84 6.012 13.234 1 98.62 22 ILE B CA 1
ATOM 1391 C C . ILE B 1 22 ? 2.73 4.836 12.266 1 98.62 22 ILE B C 1
ATOM 1393 O O . ILE B 1 22 ? 3.734 4.383 11.711 1 98.62 22 ILE B O 1
ATOM 1397 N N . LEU B 1 23 ? 1.534 4.379 11.977 1 98.81 23 LEU B N 1
ATOM 1398 C CA . LEU B 1 23 ? 1.347 3.242 11.086 1 98.81 23 LEU B CA 1
ATOM 1399 C C . LEU B 1 23 ? 1.707 3.611 9.648 1 98.81 23 LEU B C 1
ATOM 1401 O O . LEU B 1 23 ? 2.207 2.773 8.898 1 98.81 23 LEU B O 1
ATOM 1405 N N . GLY B 1 24 ? 1.401 4.859 9.305 1 98.75 24 GLY B N 1
ATOM 1406 C CA . GLY B 1 24 ? 1.772 5.293 7.969 1 98.75 24 GLY B CA 1
ATOM 1407 C C . GLY B 1 24 ? 3.271 5.281 7.734 1 98.75 24 GLY B C 1
ATOM 1408 O O . GLY B 1 24 ? 3.758 4.602 6.828 1 98.75 24 GLY B O 1
ATOM 1409 N N . ARG B 1 25 ? 3.986 5.984 8.617 1 98.81 25 ARG B N 1
ATOM 1410 C CA . ARG B 1 25 ? 5.426 6.125 8.422 1 98.81 25 ARG B CA 1
ATOM 1411 C C . ARG B 1 25 ? 6.141 4.797 8.633 1 98.81 25 ARG B C 1
ATOM 1413 O O . ARG B 1 25 ? 6.93 4.363 7.793 1 98.81 25 ARG B O 1
ATOM 1420 N N . TYR B 1 26 ? 5.879 4.16 9.688 1 98.88 26 TYR B N 1
ATOM 1421 C CA . TYR B 1 26 ? 6.676 2.98 10.016 1 98.88 26 TYR B CA 1
ATOM 1422 C C . TYR B 1 26 ? 6.156 1.751 9.273 1 98.88 26 TYR B C 1
ATOM 1424 O O . TYR B 1 26 ? 6.883 0.77 9.102 1 98.88 26 TYR B O 1
ATOM 1432 N N . GLY B 1 27 ? 4.82 1.799 8.867 1 98.94 27 GLY B N 1
ATOM 1433 C CA . GLY B 1 27 ? 4.398 0.812 7.887 1 98.94 27 GLY B CA 1
ATOM 1434 C C . GLY B 1 27 ? 5.168 0.897 6.582 1 98.94 27 GLY B C 1
ATOM 1435 O O . GLY B 1 27 ? 5.555 -0.126 6.016 1 98.94 27 GLY B O 1
ATOM 1436 N N . LEU B 1 28 ? 5.324 2.129 6.129 1 98.94 28 LEU B N 1
ATOM 1437 C CA . LEU B 1 28 ? 6.109 2.361 4.922 1 98.94 28 LEU B CA 1
ATOM 1438 C C . LEU B 1 28 ? 7.543 1.87 5.102 1 98.94 28 LEU B C 1
ATOM 1440 O O . LEU B 1 28 ? 8.109 1.252 4.195 1 98.94 28 LEU B O 1
ATOM 1444 N N . VAL B 1 29 ? 8.133 2.129 6.266 1 98.94 29 VAL B N 1
ATOM 1445 C CA . VAL B 1 29 ? 9.484 1.679 6.602 1 98.94 29 VAL B CA 1
ATOM 1446 C C . VAL B 1 29 ? 9.547 0.154 6.535 1 98.94 29 VAL B C 1
ATOM 1448 O O . VAL B 1 29 ? 10.477 -0.41 5.953 1 98.94 29 VAL B O 1
ATOM 1451 N N . ILE B 1 30 ? 8.57 -0.488 7.078 1 98.94 30 ILE B N 1
ATOM 1452 C CA . ILE B 1 30 ? 8.547 -1.946 7.125 1 98.94 30 ILE B CA 1
ATOM 1453 C C . ILE B 1 30 ? 8.406 -2.504 5.707 1 98.94 30 ILE B C 1
ATOM 1455 O O . ILE B 1 30 ? 9.133 -3.426 5.324 1 98.94 30 ILE B O 1
ATOM 1459 N N . VAL B 1 31 ? 7.52 -1.921 4.906 1 98.88 31 VAL B N 1
ATOM 1460 C CA . VAL B 1 31 ? 7.262 -2.406 3.555 1 98.88 31 VAL B CA 1
ATOM 1461 C C . VAL B 1 31 ? 8.516 -2.225 2.695 1 98.88 31 VAL B C 1
ATOM 1463 O O . VAL B 1 31 ? 9 -3.178 2.084 1 98.88 31 VAL B O 1
ATOM 1466 N N . ILE B 1 32 ? 9.047 -1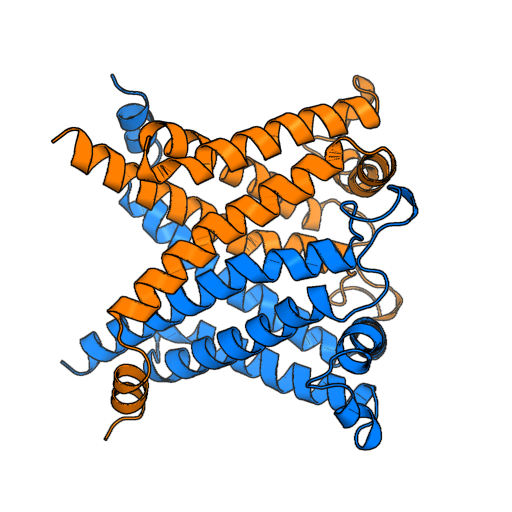.029 2.688 1 98.94 32 ILE B N 1
ATOM 1467 C CA . ILE B 1 32 ? 10.18 -0.714 1.828 1 98.94 32 ILE B CA 1
ATOM 1468 C C . ILE B 1 32 ? 11.422 -1.467 2.312 1 98.94 32 ILE B C 1
ATOM 1470 O O . ILE B 1 32 ? 12.172 -2.023 1.506 1 98.94 32 ILE B O 1
ATOM 1474 N N . GLY B 1 33 ? 11.633 -1.514 3.615 1 98.88 33 GLY B N 1
ATOM 1475 C CA . GLY B 1 33 ? 12.805 -2.168 4.176 1 98.88 33 GLY B CA 1
ATOM 1476 C C . GLY B 1 33 ? 12.781 -3.676 4.012 1 98.88 33 GLY B C 1
ATOM 1477 O O . GLY B 1 33 ? 13.789 -4.277 3.637 1 98.88 33 GLY B O 1
ATOM 1478 N N . TRP B 1 34 ? 11.633 -4.277 4.336 1 98.81 34 TRP B N 1
ATOM 1479 C CA . TRP B 1 34 ? 11.516 -5.73 4.273 1 98.81 34 TRP B CA 1
ATOM 1480 C C . TRP B 1 34 ? 11.594 -6.223 2.834 1 98.81 34 TRP B C 1
ATOM 1482 O O . TRP B 1 34 ? 12.375 -7.129 2.523 1 98.81 34 TRP B O 1
ATOM 1492 N N . ILE B 1 35 ? 10.812 -5.633 1.951 1 98.69 35 ILE B N 1
ATOM 1493 C CA . ILE B 1 35 ? 10.836 -6.047 0.553 1 98.69 35 ILE B CA 1
ATOM 1494 C C . ILE B 1 35 ? 12.188 -5.703 -0.067 1 98.69 35 ILE B C 1
ATOM 1496 O O . ILE B 1 35 ? 12.703 -6.453 -0.9 1 98.69 35 ILE B O 1
ATOM 1500 N N . GLY B 1 36 ? 12.789 -4.586 0.381 1 98.81 36 GLY B N 1
ATOM 1501 C CA . GLY B 1 36 ? 14.141 -4.254 -0.049 1 98.81 36 GLY B CA 1
ATOM 1502 C C . GLY B 1 36 ? 15.164 -5.293 0.351 1 98.81 36 GLY B C 1
ATOM 1503 O O . GLY B 1 36 ? 16.047 -5.629 -0.434 1 98.81 36 GLY B O 1
ATOM 1504 N N . ALA B 1 37 ? 15.062 -5.754 1.584 1 98.62 37 ALA B N 1
ATOM 1505 C CA . ALA B 1 37 ? 15.977 -6.777 2.068 1 98.62 37 ALA B CA 1
ATOM 1506 C C . ALA B 1 37 ? 15.844 -8.062 1.258 1 98.62 37 ALA B C 1
ATOM 1508 O O . ALA B 1 37 ? 16.828 -8.781 1.052 1 98.62 37 ALA B O 1
ATOM 1509 N N . LEU B 1 38 ? 14.688 -8.344 0.753 1 98.56 38 LEU B N 1
ATOM 1510 C CA . LEU B 1 38 ? 14.461 -9.555 -0.033 1 98.56 38 LEU B CA 1
ATOM 1511 C C . LEU B 1 38 ? 15.203 -9.484 -1.363 1 98.56 38 LEU B C 1
ATOM 1513 O O . LEU B 1 38 ? 15.398 -10.508 -2.023 1 98.56 38 LEU B O 1
ATOM 1517 N N . LYS B 1 39 ? 15.578 -8.234 -1.752 1 98.38 39 LYS B N 1
ATOM 1518 C CA . LYS B 1 39 ? 16.203 -8.047 -3.061 1 98.38 39 LYS B CA 1
ATOM 1519 C C . LYS B 1 39 ? 17.609 -8.625 -3.08 1 98.38 39 LYS B C 1
ATOM 1521 O O . LYS B 1 39 ? 18.219 -8.766 -4.148 1 98.38 39 LYS B O 1
ATOM 1526 N N . PHE B 1 40 ? 18.109 -9.047 -1.913 1 98.25 40 PHE B N 1
ATOM 1527 C CA . PHE B 1 40 ? 19.422 -9.688 -1.844 1 98.25 40 PHE B CA 1
ATOM 1528 C C . PHE B 1 40 ? 19.297 -11.188 -2.057 1 98.25 40 PHE B C 1
ATOM 1530 O O . PHE B 1 40 ? 20.312 -11.891 -2.1 1 98.25 40 PHE B O 1
ATOM 1537 N N . ALA B 1 41 ? 18.047 -11.688 -2.182 1 97.75 41 ALA B N 1
ATOM 1538 C CA . ALA B 1 41 ? 17.812 -13.102 -2.455 1 97.75 41 ALA B CA 1
ATOM 1539 C C . ALA B 1 41 ? 17.625 -13.352 -3.949 1 97.75 41 ALA B C 1
ATOM 1541 O O . ALA B 1 41 ? 16.953 -12.57 -4.637 1 97.75 41 ALA B O 1
ATOM 1542 N N . ASP B 1 42 ? 18.094 -14.477 -4.414 1 97.12 42 ASP B N 1
ATOM 1543 C CA . ASP B 1 42 ? 18.031 -14.812 -5.836 1 97.12 42 ASP B CA 1
ATOM 1544 C C . ASP B 1 42 ? 16.594 -14.977 -6.301 1 97.12 42 ASP B C 1
ATOM 1546 O O . ASP B 1 42 ? 16.234 -14.562 -7.41 1 97.12 42 ASP B O 1
ATOM 1550 N N . PHE B 1 43 ? 15.766 -15.555 -5.52 1 96.81 43 PHE B N 1
ATOM 1551 C CA . PHE B 1 43 ? 14.383 -15.766 -5.926 1 96.81 43 PHE B CA 1
ATOM 1552 C C . PHE B 1 43 ? 13.672 -14.438 -6.168 1 96.81 43 PHE B C 1
ATOM 1554 O O . PHE B 1 43 ? 12.867 -14.32 -7.094 1 96.81 43 PHE B O 1
ATOM 1561 N N . GLU B 1 44 ? 14 -13.461 -5.258 1 97.94 44 GLU B N 1
ATOM 1562 C CA . GLU B 1 44 ? 13.383 -12.148 -5.41 1 97.94 44 GLU B CA 1
ATOM 1563 C C . GLU B 1 44 ? 13.922 -11.422 -6.641 1 97.94 44 GLU B C 1
ATOM 1565 O O . GLU B 1 44 ? 13.172 -10.727 -7.332 1 97.94 44 GLU B O 1
ATOM 1570 N N . ALA B 1 45 ? 15.18 -11.586 -6.914 1 97.94 45 ALA B N 1
ATOM 1571 C CA . ALA B 1 45 ? 15.773 -10.992 -8.109 1 97.94 45 ALA B CA 1
ATOM 1572 C C . ALA B 1 45 ? 15.031 -11.43 -9.367 1 97.94 45 ALA B C 1
ATOM 1574 O O . ALA B 1 45 ? 14.719 -10.609 -10.227 1 97.94 45 ALA B O 1
ATOM 1575 N N . HIS B 1 46 ? 14.695 -12.656 -9.422 1 96.94 46 HIS B N 1
ATOM 1576 C CA . HIS B 1 46 ? 14.023 -13.188 -10.602 1 96.94 46 HIS B CA 1
ATOM 1577 C C . HIS B 1 46 ? 12.539 -12.82 -10.602 1 96.94 46 HIS B C 1
ATOM 1579 O O . HIS B 1 46 ? 11.93 -12.688 -11.664 1 96.94 46 HIS B O 1
ATOM 1585 N N . GLN B 1 47 ? 12.008 -12.648 -9.43 1 95.62 47 GLN B N 1
ATOM 1586 C CA . GLN B 1 47 ? 10.617 -12.227 -9.312 1 95.62 47 GLN B CA 1
ATOM 1587 C C . GLN B 1 47 ? 10.414 -10.828 -9.883 1 95.62 47 GLN B C 1
ATOM 1589 O O . GLN B 1 47 ? 9.375 -10.539 -10.477 1 95.62 47 GLN B O 1
ATOM 1594 N N . ILE B 1 48 ? 11.398 -9.906 -9.703 1 97.38 48 ILE B N 1
ATOM 1595 C CA . ILE B 1 48 ? 11.203 -8.523 -10.117 1 97.38 48 ILE B CA 1
ATOM 1596 C C . ILE B 1 48 ? 11.758 -8.312 -11.523 1 97.38 48 ILE B C 1
ATOM 1598 O O . ILE B 1 48 ? 11.508 -7.285 -12.148 1 97.38 48 ILE B O 1
ATOM 1602 N N . GLN B 1 49 ? 12.492 -9.289 -12.07 1 97.81 49 GLN B N 1
ATOM 1603 C CA . GLN B 1 49 ? 13.18 -9.156 -13.352 1 97.81 49 GLN B CA 1
ATOM 1604 C C . GLN B 1 49 ? 12.211 -8.789 -14.469 1 97.81 49 GLN B C 1
ATOM 1606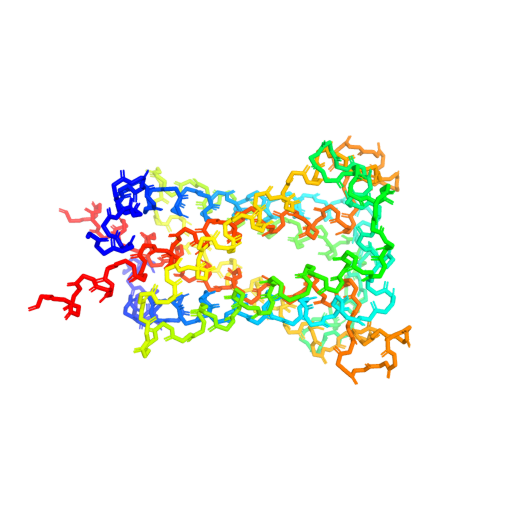 O O . GLN B 1 49 ? 12.484 -7.898 -15.266 1 97.81 49 GLN B O 1
ATOM 1611 N N . PRO B 1 50 ? 11.023 -9.445 -14.594 1 97.12 50 PRO B N 1
ATOM 1612 C CA . PRO B 1 50 ? 10.117 -9.094 -15.688 1 97.12 50 PRO B CA 1
ATOM 1613 C C . PRO B 1 50 ? 9.609 -7.656 -15.594 1 97.12 50 PRO B C 1
ATOM 1615 O O . PRO B 1 50 ? 9.328 -7.023 -16.609 1 97.12 50 PRO B O 1
ATOM 1618 N N . LEU B 1 51 ? 9.398 -7.113 -14.406 1 97.56 51 LEU B N 1
ATOM 1619 C CA . LEU B 1 51 ? 8.961 -5.73 -14.227 1 97.56 51 LEU B CA 1
ATOM 1620 C C . LEU B 1 51 ? 10 -4.762 -14.789 1 97.56 51 LEU B C 1
ATOM 1622 O O . LEU B 1 51 ? 9.664 -3.887 -15.594 1 97.56 51 LEU B O 1
ATOM 1626 N N . VAL B 1 52 ? 11.266 -4.996 -14.375 1 97.94 52 VAL B N 1
ATOM 1627 C CA . VAL B 1 52 ? 12.359 -4.09 -14.727 1 97.94 52 VAL B CA 1
ATOM 1628 C C . VAL B 1 52 ? 12.703 -4.242 -16.203 1 97.94 52 VAL B C 1
ATOM 1630 O O . VAL B 1 52 ? 12.891 -3.246 -16.906 1 97.94 52 VAL B O 1
ATOM 1633 N N . ALA B 1 53 ? 12.734 -5.5 -16.688 1 97.69 53 ALA B N 1
ATOM 1634 C CA . ALA B 1 53 ? 13.141 -5.793 -18.062 1 97.69 53 ALA B CA 1
ATOM 1635 C C . ALA B 1 53 ? 12.195 -5.148 -19.078 1 97.69 53 ALA B C 1
ATOM 1637 O O . ALA B 1 53 ? 12.609 -4.777 -20.172 1 97.69 53 ALA B O 1
ATOM 1638 N N . ASN B 1 54 ? 10.977 -4.977 -18.734 1 97.69 54 ASN B N 1
ATOM 1639 C CA . ASN B 1 54 ? 9.977 -4.453 -19.656 1 97.69 54 ASN B CA 1
ATOM 1640 C C . ASN B 1 54 ? 9.734 -2.965 -19.438 1 97.69 54 ASN B C 1
ATOM 1642 O O . ASN B 1 54 ? 8.875 -2.371 -20.094 1 97.69 54 ASN B O 1
ATOM 1646 N N . SER B 1 55 ? 10.453 -2.377 -18.516 1 97.56 55 SER B N 1
ATOM 1647 C CA . SER B 1 55 ? 10.352 -0.943 -18.25 1 97.56 55 SER B CA 1
ATOM 1648 C C . SER B 1 55 ? 11.07 -0.139 -19.328 1 97.56 55 SER B C 1
ATOM 1650 O O . SER B 1 55 ? 12.227 -0.415 -19.656 1 97.56 55 SER B O 1
ATOM 1652 N N . PRO B 1 56 ? 10.43 0.881 -19.969 1 96.44 56 PRO B N 1
ATOM 1653 C CA . PRO B 1 56 ? 11.148 1.729 -20.922 1 96.44 56 PRO B CA 1
ATOM 1654 C C . PRO B 1 56 ? 12.258 2.551 -20.281 1 96.44 56 PRO B C 1
ATOM 1656 O O . PRO B 1 56 ? 13.188 2.992 -20.953 1 96.44 56 PRO B O 1
ATOM 1659 N N . PHE B 1 57 ? 12.203 2.701 -18.969 1 95.69 57 PHE B N 1
ATOM 1660 C CA . PHE B 1 57 ? 13.164 3.545 -18.266 1 95.69 57 PHE B CA 1
ATOM 1661 C C . PHE B 1 57 ? 14.32 2.713 -17.719 1 95.69 57 PHE B C 1
ATOM 1663 O O . PHE B 1 57 ? 15.438 3.207 -17.594 1 95.69 57 PHE B O 1
ATOM 1670 N N . MET B 1 58 ? 14.016 1.404 -17.438 1 96.06 58 MET B N 1
ATOM 1671 C CA . MET B 1 58 ? 15.023 0.662 -16.688 1 96.06 58 MET B CA 1
ATOM 1672 C C . MET B 1 58 ? 15.445 -0.601 -17.438 1 96.06 58 MET B C 1
ATOM 1674 O O . MET B 1 58 ? 16.422 -1.243 -17.062 1 96.06 58 MET B O 1
ATOM 1678 N N . GLY B 1 59 ? 14.742 -1 -18.453 1 96.31 59 GLY B N 1
ATOM 1679 C CA . GLY B 1 59 ? 14.984 -2.256 -19.141 1 96.31 59 GLY B CA 1
ATOM 1680 C C . GLY B 1 59 ? 16.406 -2.383 -19.672 1 96.31 59 GLY B C 1
ATOM 1681 O O . GLY B 1 59 ? 17 -3.465 -19.609 1 96.31 59 GLY B O 1
ATOM 1682 N N . TRP B 1 60 ? 17 -1.308 -20.109 1 96.62 60 TRP B N 1
ATOM 1683 C CA . TRP B 1 60 ? 18.328 -1.316 -20.719 1 96.62 60 TRP B CA 1
ATOM 1684 C C . TRP B 1 60 ? 19.406 -1.594 -19.688 1 96.62 60 TRP B C 1
ATOM 1686 O O . TRP B 1 60 ? 20.547 -1.938 -20.031 1 96.62 60 TRP B O 1
ATOM 1696 N N . LEU B 1 61 ? 19.078 -1.46 -18.359 1 96.69 61 LEU B N 1
ATOM 1697 C CA . LEU B 1 61 ? 20.047 -1.692 -17.312 1 96.69 61 LEU B CA 1
ATOM 1698 C C . LEU B 1 61 ? 20.531 -3.141 -17.328 1 96.69 61 LEU B C 1
ATOM 1700 O O . LEU B 1 61 ? 21.688 -3.422 -16.984 1 96.69 61 LEU B O 1
ATOM 1704 N N . TYR B 1 62 ? 19.656 -4.059 -17.781 1 96.44 62 TYR B N 1
ATOM 1705 C CA . TYR B 1 62 ? 20 -5.48 -17.781 1 96.44 62 TYR B CA 1
ATOM 1706 C C . TYR B 1 62 ? 20.969 -5.816 -18.906 1 96.44 62 TYR B C 1
ATOM 1708 O O . TYR B 1 62 ? 21.547 -6.906 -18.922 1 96.44 62 TYR B O 1
ATOM 1716 N N . ASN B 1 63 ? 21.203 -4.875 -19.797 1 97.06 63 ASN B N 1
ATOM 1717 C CA . ASN B 1 63 ? 22.25 -5.051 -20.797 1 97.06 63 ASN B CA 1
ATOM 1718 C C . ASN B 1 63 ? 23.641 -4.895 -20.156 1 97.06 63 ASN B C 1
ATOM 1720 O O . ASN B 1 63 ? 24.641 -5.363 -20.719 1 97.06 63 ASN B O 1
ATOM 1724 N N . PHE B 1 64 ? 23.703 -4.27 -18.969 1 96.88 64 PHE B N 1
ATOM 1725 C CA . PHE B 1 64 ? 24.984 -3.947 -18.344 1 96.88 64 PHE B CA 1
ATOM 1726 C C . PHE B 1 64 ? 25.109 -4.625 -16.984 1 96.88 64 PHE B C 1
ATOM 1728 O O . PHE B 1 64 ? 26.234 -4.824 -16.5 1 96.88 64 PHE B O 1
ATOM 1735 N N . LEU B 1 65 ? 23.969 -4.953 -16.406 1 97.75 65 LEU B N 1
ATOM 1736 C CA . LEU B 1 65 ? 23.969 -5.508 -15.062 1 97.75 65 LEU B CA 1
ATOM 1737 C C . LEU B 1 65 ? 23.297 -6.883 -15.039 1 97.75 65 LEU B C 1
ATOM 1739 O O . LEU B 1 65 ? 22.203 -7.047 -15.562 1 97.75 65 LEU B O 1
ATOM 1743 N N . PRO B 1 66 ? 24.031 -7.801 -14.414 1 98.31 66 PRO B N 1
ATOM 1744 C CA . PRO B 1 66 ? 23.312 -9.047 -14.156 1 98.31 66 PRO B CA 1
ATOM 1745 C C . PRO B 1 66 ? 22.047 -8.844 -13.32 1 98.31 66 PRO B C 1
ATOM 1747 O O . PRO B 1 66 ? 21.969 -7.883 -12.547 1 98.31 66 PRO B O 1
ATOM 1750 N N . VAL B 1 67 ? 21.125 -9.789 -13.461 1 98.25 67 VAL B N 1
ATOM 1751 C CA . VAL B 1 67 ? 19.828 -9.711 -12.797 1 98.25 67 VAL B CA 1
ATOM 1752 C C . VAL B 1 67 ? 20.016 -9.578 -11.289 1 98.25 67 VAL B C 1
ATOM 1754 O O . VAL B 1 67 ? 19.422 -8.703 -10.664 1 98.25 67 VAL B O 1
ATOM 1757 N N . TYR B 1 68 ? 20.875 -10.367 -10.727 1 98.38 68 TYR B N 1
ATOM 1758 C CA . TYR B 1 68 ? 21.109 -10.336 -9.289 1 98.38 68 TYR B CA 1
ATOM 1759 C C . TYR B 1 68 ? 21.719 -9 -8.867 1 98.38 68 TYR B C 1
ATOM 1761 O O . TYR B 1 68 ? 21.375 -8.453 -7.82 1 98.38 68 TYR B O 1
ATOM 1769 N N . THR B 1 69 ? 22.672 -8.555 -9.617 1 98.62 69 THR B N 1
ATOM 1770 C CA . THR B 1 69 ? 23.375 -7.328 -9.266 1 98.62 69 THR B CA 1
ATOM 1771 C C . THR B 1 69 ? 22.422 -6.137 -9.242 1 98.62 69 THR B C 1
ATOM 1773 O O . THR B 1 69 ? 22.469 -5.324 -8.312 1 98.62 69 THR B O 1
ATOM 1776 N N . PHE B 1 70 ? 21.609 -6.07 -10.273 1 98.44 70 PHE B N 1
ATOM 1777 C CA . PHE B 1 70 ? 20.625 -5 -10.281 1 98.44 70 PHE B CA 1
ATOM 1778 C C . PHE B 1 70 ? 19.719 -5.09 -9.055 1 98.44 70 PHE B C 1
ATOM 1780 O O . PHE B 1 70 ? 19.469 -4.086 -8.391 1 98.44 70 PHE B O 1
ATOM 1787 N N . SER B 1 71 ? 19.25 -6.309 -8.797 1 98.56 71 SER B N 1
ATOM 1788 C CA . SER B 1 71 ? 18.375 -6.523 -7.652 1 98.56 71 SER B CA 1
ATOM 1789 C C . SER B 1 71 ? 19.047 -6.102 -6.352 1 98.56 71 SER B C 1
ATOM 1791 O O . SER B 1 71 ? 18.422 -5.438 -5.516 1 98.56 71 SER B O 1
ATOM 1793 N N . ALA B 1 72 ? 20.312 -6.434 -6.168 1 98.69 72 ALA B N 1
ATOM 1794 C CA . ALA B 1 72 ? 21.047 -6.094 -4.953 1 98.69 72 ALA B CA 1
ATOM 1795 C C . ALA B 1 72 ? 21.203 -4.582 -4.812 1 98.69 72 ALA B C 1
ATOM 1797 O O . ALA B 1 72 ? 21.125 -4.043 -3.709 1 98.69 72 ALA B O 1
ATOM 1798 N N . LEU B 1 73 ? 21.469 -3.908 -5.941 1 98.69 73 LEU B N 1
ATOM 1799 C CA . LEU B 1 73 ? 21.594 -2.455 -5.918 1 98.69 73 LEU B CA 1
ATOM 1800 C C . LEU B 1 73 ? 20.266 -1.812 -5.52 1 98.69 73 LEU B C 1
ATOM 1802 O O . LEU B 1 73 ? 20.25 -0.853 -4.742 1 98.69 73 LEU B O 1
ATOM 1806 N N . LEU B 1 74 ? 19.203 -2.328 -6.078 1 98.62 74 LEU B N 1
ATOM 1807 C CA . LEU B 1 74 ? 17.875 -1.856 -5.684 1 98.62 74 LEU B CA 1
ATOM 1808 C C . LEU B 1 74 ? 17.625 -2.109 -4.199 1 98.62 74 LEU B C 1
ATOM 1810 O O . LEU B 1 74 ? 17.016 -1.285 -3.52 1 98.62 74 LEU B O 1
ATOM 1814 N N . GLY B 1 75 ? 18.047 -3.289 -3.711 1 98.81 75 GLY B N 1
ATOM 1815 C CA . GLY B 1 75 ? 17.953 -3.58 -2.289 1 98.81 75 GLY B CA 1
ATOM 1816 C C . GLY B 1 75 ? 18.656 -2.547 -1.429 1 98.81 75 GLY B C 1
ATOM 1817 O O . GLY B 1 75 ? 18.109 -2.082 -0.431 1 98.81 75 GLY B O 1
ATOM 1818 N N . VAL B 1 76 ? 19.875 -2.15 -1.806 1 98.88 76 VAL B N 1
ATOM 1819 C CA . VAL B 1 76 ? 20.609 -1.12 -1.089 1 98.88 76 VAL B CA 1
ATOM 1820 C C . VAL B 1 76 ? 19.812 0.183 -1.082 1 98.88 76 VAL B C 1
ATOM 1822 O O . VAL B 1 76 ? 19.703 0.838 -0.044 1 98.88 76 VAL B O 1
ATOM 1825 N N . PHE B 1 77 ? 19.297 0.515 -2.254 1 98.81 77 PHE B N 1
ATOM 1826 C CA . PHE B 1 77 ? 18.516 1.733 -2.396 1 98.81 77 PHE B CA 1
ATOM 1827 C C . PHE B 1 77 ? 17.312 1.717 -1.453 1 98.81 77 PHE B C 1
ATOM 1829 O O . PHE B 1 77 ? 17.094 2.676 -0.714 1 98.81 77 PHE B O 1
ATOM 1836 N N . GLU B 1 78 ? 16.625 0.612 -1.428 1 98.94 78 GLU B N 1
ATOM 1837 C CA . GLU B 1 78 ? 15.383 0.518 -0.663 1 98.94 78 GLU B CA 1
ATOM 1838 C C . GLU B 1 78 ? 15.664 0.436 0.835 1 98.94 78 GLU B C 1
ATOM 1840 O O . GLU B 1 78 ? 15 1.103 1.634 1 98.94 78 GLU B O 1
ATOM 1845 N N . VAL B 1 79 ? 16.609 -0.326 1.229 1 98.94 79 VAL B N 1
ATOM 1846 C CA . VAL B 1 79 ? 16.922 -0.437 2.648 1 98.94 79 VAL B CA 1
ATOM 1847 C C . VAL B 1 79 ? 17.453 0.902 3.166 1 98.94 79 VAL B C 1
ATOM 1849 O O . VAL B 1 79 ? 17.109 1.321 4.273 1 98.94 79 VAL B O 1
ATOM 1852 N N . THR B 1 80 ? 18.25 1.588 2.361 1 98.94 80 THR B N 1
ATOM 1853 C CA . THR B 1 80 ? 18.703 2.918 2.734 1 98.94 80 THR B CA 1
ATOM 1854 C C . THR B 1 80 ? 17.531 3.873 2.918 1 98.94 80 THR B C 1
ATOM 1856 O O . THR B 1 80 ? 17.469 4.594 3.914 1 98.94 80 THR B O 1
ATOM 1859 N N . ALA B 1 81 ? 16.594 3.859 1.951 1 98.94 81 ALA B N 1
ATOM 1860 C CA . ALA B 1 81 ? 15.414 4.707 2.047 1 98.94 81 ALA B CA 1
ATOM 1861 C C . ALA B 1 81 ? 14.633 4.422 3.328 1 98.94 81 ALA B C 1
ATOM 1863 O O . ALA B 1 81 ? 14.219 5.344 4.027 1 98.94 81 ALA B O 1
ATOM 1864 N N . ALA B 1 82 ? 14.484 3.119 3.641 1 98.94 82 ALA B N 1
ATOM 1865 C CA . ALA B 1 82 ? 13.734 2.717 4.828 1 98.94 82 ALA B CA 1
ATOM 1866 C C . ALA B 1 82 ? 14.398 3.225 6.102 1 98.94 82 ALA B C 1
ATOM 1868 O O . ALA B 1 82 ? 13.727 3.744 6.996 1 98.94 82 ALA B O 1
ATOM 1869 N N . VAL B 1 83 ? 15.703 3.129 6.188 1 98.94 83 VAL B N 1
ATOM 1870 C CA . VAL B 1 83 ? 16.453 3.572 7.359 1 98.94 83 VAL B CA 1
ATOM 1871 C C . VAL B 1 83 ? 16.328 5.086 7.512 1 98.94 83 VAL B C 1
ATOM 1873 O O . VAL B 1 83 ? 16.078 5.59 8.609 1 98.94 83 VAL B O 1
ATOM 1876 N N . LEU B 1 84 ? 16.422 5.832 6.438 1 98.88 84 LEU B N 1
ATOM 1877 C CA . LEU B 1 84 ? 16.344 7.289 6.473 1 98.88 84 LEU B CA 1
ATOM 1878 C C . LEU B 1 84 ? 14.938 7.75 6.832 1 98.88 84 LEU B C 1
ATOM 1880 O O . LEU B 1 84 ? 14.773 8.75 7.535 1 98.88 84 LEU B O 1
ATOM 1884 N N . LEU B 1 85 ? 13.961 7.012 6.355 1 98.88 85 LEU B N 1
ATOM 1885 C CA . LEU B 1 85 ? 12.586 7.309 6.734 1 98.88 85 LEU B CA 1
ATOM 1886 C C . LEU B 1 85 ? 12.375 7.086 8.227 1 98.88 85 LEU B C 1
ATOM 1888 O O . LEU B 1 85 ? 11.703 7.883 8.891 1 98.88 85 LEU B O 1
ATOM 1892 N N . ALA B 1 86 ? 12.992 6.051 8.773 1 98.88 86 ALA B N 1
ATOM 1893 C CA . ALA B 1 86 ? 12.75 5.598 10.141 1 98.88 86 ALA B CA 1
ATOM 1894 C C . ALA B 1 86 ? 13.344 6.574 11.148 1 98.88 86 ALA B C 1
ATOM 1896 O O . ALA B 1 86 ? 12.812 6.73 12.258 1 98.88 86 ALA B O 1
ATOM 1897 N N . ILE B 1 87 ? 14.32 7.246 10.82 1 98.56 87 ILE B N 1
ATOM 1898 C CA . ILE B 1 87 ? 15.078 7.957 11.844 1 98.56 87 ILE B CA 1
ATOM 1899 C C . ILE B 1 87 ? 14.562 9.391 11.977 1 98.56 87 ILE B C 1
ATOM 1901 O O . ILE B 1 87 ? 15.203 10.227 12.609 1 98.56 87 ILE B O 1
ATOM 1905 N N . LYS B 1 88 ? 13.422 9.711 11.414 1 98 88 LYS B N 1
ATOM 1906 C CA . LYS B 1 88 ? 12.82 11.039 11.406 1 98 88 LYS B CA 1
ATOM 1907 C C . LYS B 1 88 ? 12.836 11.656 12.805 1 98 88 LYS B C 1
ATOM 1909 O O . LYS B 1 88 ? 13.227 12.812 12.977 1 98 88 LYS B O 1
ATOM 1914 N N . PRO B 1 89 ? 12.469 10.906 13.906 1 97.25 89 PRO B N 1
ATOM 1915 C CA . PRO B 1 89 ? 12.422 11.547 15.227 1 97.25 89 PRO B CA 1
ATOM 1916 C C . PRO B 1 89 ? 13.789 12.07 15.68 1 97.25 89 PRO B C 1
ATOM 1918 O O . PRO B 1 89 ? 13.859 13.023 16.453 1 97.25 89 PRO B O 1
ATOM 1921 N N . ILE B 1 90 ? 14.875 11.539 15.133 1 97.81 90 ILE B N 1
ATOM 1922 C CA . ILE B 1 90 ? 16.219 11.914 15.578 1 97.81 90 ILE B CA 1
ATOM 1923 C C . ILE B 1 90 ? 16.859 12.836 14.547 1 97.81 90 ILE B C 1
ATOM 1925 O O . ILE B 1 90 ? 17.547 13.789 14.914 1 97.81 90 ILE B O 1
ATOM 1929 N N . ALA B 1 91 ? 16.547 12.594 13.273 1 97.56 91 ALA B N 1
ATOM 1930 C CA . ALA B 1 91 ? 17.203 13.328 12.203 1 97.56 91 ALA B CA 1
ATOM 1931 C C . ALA B 1 91 ? 16.234 13.617 11.055 1 97.56 91 ALA B C 1
ATOM 1933 O O . ALA B 1 91 ? 16.344 13.031 9.977 1 97.56 91 ALA B O 1
ATOM 1934 N N . PRO B 1 92 ? 15.406 14.594 11.242 1 97.31 92 PRO B N 1
ATOM 1935 C CA . PRO B 1 92 ? 14.383 14.883 10.234 1 97.31 92 PRO B CA 1
ATOM 1936 C C . PRO B 1 92 ? 14.977 15.281 8.883 1 97.31 92 PRO B C 1
ATOM 1938 O O . PRO B 1 92 ? 14.391 14.992 7.84 1 97.31 92 PRO B O 1
ATOM 1941 N N . ARG B 1 93 ? 16.109 15.898 8.883 1 96.12 93 ARG B N 1
ATOM 1942 C CA . ARG B 1 93 ? 16.734 16.297 7.629 1 96.12 93 ARG B CA 1
ATOM 1943 C C . ARG B 1 93 ? 17.094 15.086 6.781 1 96.12 93 ARG B C 1
ATOM 1945 O O . ARG B 1 93 ? 16.906 15.094 5.562 1 96.12 93 ARG B O 1
ATOM 1952 N N . LEU B 1 94 ? 17.625 14.062 7.449 1 97.81 94 LEU B N 1
ATOM 1953 C CA . LEU B 1 94 ? 17.953 12.836 6.734 1 97.81 94 LEU B CA 1
ATOM 1954 C C . LEU B 1 94 ? 16.688 12.133 6.246 1 97.81 94 LEU B C 1
ATOM 1956 O O . LEU B 1 94 ? 16.703 11.5 5.188 1 97.81 94 LEU B O 1
ATOM 1960 N N . SER B 1 95 ? 15.641 12.281 7 1 98.31 95 SER B N 1
ATOM 1961 C CA . SER B 1 95 ? 14.375 11.648 6.621 1 98.31 95 SER B CA 1
ATOM 1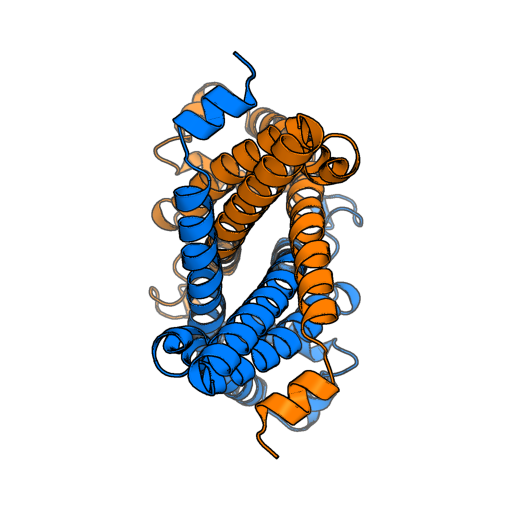962 C C . SER B 1 95 ? 13.797 12.281 5.363 1 98.31 95 SER B C 1
ATOM 1964 O O . SER B 1 95 ? 13.055 11.633 4.617 1 98.31 95 SER B O 1
ATOM 1966 N N . ILE B 1 96 ? 14.109 13.562 5.109 1 98.19 96 ILE B N 1
ATOM 1967 C CA . ILE B 1 96 ? 13.711 14.203 3.857 1 98.19 96 ILE B CA 1
ATOM 1968 C C . ILE B 1 96 ? 14.242 13.398 2.674 1 98.19 96 ILE B C 1
ATOM 1970 O O . ILE B 1 96 ? 13.508 13.109 1.727 1 98.19 96 ILE B O 1
ATOM 1974 N N . TYR B 1 97 ? 15.5 12.945 2.773 1 98.31 97 TYR B N 1
ATOM 1975 C CA . TYR B 1 97 ? 16.109 12.164 1.699 1 98.31 97 TYR B CA 1
ATOM 1976 C C . TYR B 1 97 ? 15.453 10.789 1.586 1 98.31 97 TYR B C 1
ATOM 1978 O O . TYR B 1 97 ? 15.297 10.258 0.484 1 98.31 97 TYR B O 1
ATOM 1986 N N . GLY B 1 98 ? 15.086 10.211 2.717 1 98.75 98 GLY B N 1
ATOM 1987 C CA . GLY B 1 98 ? 14.352 8.953 2.689 1 98.75 98 GLY B CA 1
ATOM 1988 C C . GLY B 1 98 ? 13.023 9.055 1.957 1 98.75 98 GLY B C 1
ATOM 1989 O O . GLY B 1 98 ? 12.688 8.18 1.153 1 98.75 98 GLY B O 1
ATOM 1990 N N . SER B 1 99 ? 12.336 10.141 2.217 1 98.81 99 SER B N 1
ATOM 1991 C CA . SER B 1 99 ? 11.047 10.352 1.561 1 98.81 99 SER B CA 1
ATOM 1992 C C . SER B 1 99 ? 11.227 10.562 0.061 1 98.81 99 SER B C 1
ATOM 1994 O O . SER B 1 99 ? 10.438 10.055 -0.74 1 98.81 99 SER B O 1
ATOM 1996 N N . LEU B 1 100 ? 12.25 11.305 -0.333 1 98.62 100 LEU B N 1
ATOM 1997 C CA . LEU B 1 100 ? 12.516 11.531 -1.749 1 98.62 100 LEU B CA 1
ATOM 1998 C C . LEU B 1 100 ? 12.852 10.227 -2.457 1 98.62 100 LEU B C 1
ATOM 2000 O O . LEU B 1 100 ? 12.391 9.984 -3.572 1 98.62 100 LEU B O 1
ATOM 2004 N N . MET B 1 101 ? 13.633 9.406 -1.824 1 98.88 101 MET B N 1
ATOM 2005 C CA . MET B 1 101 ? 13.984 8.109 -2.385 1 98.88 101 MET B CA 1
ATOM 2006 C C . MET B 1 101 ? 12.742 7.23 -2.537 1 98.88 101 MET B C 1
ATOM 2008 O O . MET B 1 101 ? 12.586 6.535 -3.543 1 98.88 101 MET B O 1
ATOM 2012 N N . ALA B 1 102 ? 11.875 7.277 -1.523 1 98.94 102 ALA B N 1
ATOM 2013 C CA . ALA B 1 102 ? 10.633 6.52 -1.593 1 98.94 102 ALA B CA 1
ATOM 2014 C C . ALA B 1 102 ? 9.758 7.004 -2.746 1 98.94 102 ALA B C 1
ATOM 2016 O O . ALA B 1 102 ? 9.141 6.199 -3.449 1 98.94 102 ALA B O 1
ATOM 2017 N N . ILE B 1 103 ? 9.703 8.32 -2.945 1 98.88 103 ILE B N 1
ATOM 2018 C CA . ILE B 1 103 ? 8.922 8.883 -4.039 1 98.88 103 ILE B CA 1
ATOM 2019 C C . ILE B 1 103 ? 9.461 8.367 -5.375 1 98.88 103 ILE B C 1
ATOM 2021 O O . ILE B 1 103 ? 8.695 7.906 -6.223 1 98.88 103 ILE B O 1
ATOM 2025 N N . VAL B 1 104 ? 10.75 8.414 -5.543 1 98.69 104 VAL B N 1
ATOM 2026 C CA . VAL B 1 104 ? 11.375 7.922 -6.766 1 98.69 104 VAL B CA 1
ATOM 2027 C C . VAL B 1 104 ? 11.062 6.438 -6.941 1 98.69 104 VAL B C 1
ATOM 2029 O O . VAL B 1 104 ? 10.68 6.004 -8.031 1 98.69 104 VAL B O 1
ATOM 2032 N N . LEU B 1 105 ? 11.172 5.703 -5.875 1 98.75 105 LEU B N 1
ATOM 2033 C CA . LEU B 1 105 ? 10.891 4.27 -5.895 1 98.75 105 LEU B CA 1
ATOM 2034 C C . LEU B 1 105 ? 9.469 4 -6.379 1 98.75 105 LEU B C 1
ATOM 2036 O O . LEU B 1 105 ? 9.258 3.209 -7.301 1 98.75 105 LEU B O 1
ATOM 2040 N N . PHE B 1 106 ? 8.516 4.68 -5.812 1 98.88 106 PHE B N 1
ATOM 2041 C CA . PHE B 1 106 ? 7.121 4.352 -6.086 1 98.88 106 PHE B CA 1
ATOM 2042 C C . PHE B 1 106 ? 6.691 4.91 -7.441 1 98.88 106 PHE B C 1
ATOM 2044 O O . PHE B 1 106 ? 5.816 4.34 -8.102 1 98.88 106 PHE B O 1
ATOM 2051 N N . VAL B 1 107 ? 7.316 6.016 -7.902 1 98.69 107 VAL B N 1
ATOM 2052 C CA . VAL B 1 107 ? 7.066 6.473 -9.266 1 98.69 107 VAL B CA 1
ATOM 2053 C C . VAL B 1 107 ? 7.473 5.379 -10.258 1 98.69 107 VAL B C 1
ATOM 2055 O O . VAL B 1 107 ? 6.719 5.062 -11.18 1 98.69 107 VAL B O 1
ATOM 2058 N N . PHE B 1 108 ? 8.578 4.777 -9.992 1 98.12 108 PHE B N 1
ATOM 2059 C CA . PHE B 1 108 ? 9.039 3.717 -10.883 1 98.12 108 PHE B CA 1
ATOM 2060 C C . PHE B 1 108 ? 8.156 2.484 -10.758 1 98.12 108 PHE B C 1
ATOM 2062 O O . PHE B 1 108 ? 7.801 1.868 -11.766 1 98.12 108 PHE B O 1
ATOM 2069 N N . THR B 1 109 ? 7.773 2.057 -9.555 1 98.31 109 THR B N 1
ATOM 2070 C CA . THR B 1 109 ? 6.98 0.841 -9.422 1 98.31 109 THR B CA 1
ATOM 2071 C C . THR B 1 109 ? 5.598 1.027 -10.039 1 98.31 109 THR B C 1
ATOM 2073 O O . THR B 1 109 ? 5.062 0.111 -10.664 1 98.31 109 THR B O 1
ATOM 2076 N N . VAL B 1 110 ? 5.043 2.186 -9.867 1 98.5 110 VAL B N 1
ATOM 2077 C CA . VAL B 1 110 ? 3.75 2.463 -10.477 1 98.5 110 VAL B CA 1
ATOM 2078 C C . VAL B 1 110 ? 3.881 2.424 -12 1 98.5 110 VAL B C 1
ATOM 2080 O O . VAL B 1 110 ? 2.973 1.96 -12.695 1 98.5 110 VAL B O 1
ATOM 2083 N N . SER B 1 111 ? 5.004 2.879 -12.539 1 98.12 111 SER B N 1
ATOM 2084 C CA . SER B 1 111 ? 5.211 2.873 -13.984 1 98.12 111 SER B CA 1
ATOM 2085 C C . SER B 1 111 ? 5.18 1.454 -14.539 1 98.12 111 SER B C 1
ATOM 2087 O O . SER B 1 111 ? 4.848 1.248 -15.711 1 98.12 111 SER B O 1
ATOM 2089 N N . PHE B 1 112 ? 5.52 0.457 -13.703 1 97.75 112 PHE B N 1
ATOM 2090 C CA . PHE B 1 112 ? 5.535 -0.93 -14.156 1 97.75 112 PHE B CA 1
ATOM 2091 C C . PHE B 1 112 ? 4.129 -1.408 -14.484 1 97.75 112 PHE B C 1
ATOM 2093 O O . PHE B 1 112 ? 3.953 -2.363 -15.242 1 97.75 112 PHE B O 1
ATOM 2100 N N . LEU B 1 113 ? 3.084 -0.797 -13.898 1 96.5 113 LEU B N 1
ATOM 2101 C CA . LEU B 1 113 ? 1.701 -1.159 -14.188 1 96.5 113 LEU B CA 1
ATOM 2102 C C . LEU B 1 113 ? 1.394 -0.992 -15.672 1 96.5 113 LEU B C 1
ATOM 2104 O O . LEU B 1 113 ? 0.561 -1.715 -16.219 1 96.5 113 LEU B O 1
ATOM 2108 N N . PHE B 1 114 ? 2.111 -0.13 -16.297 1 96.12 114 PHE B N 1
ATOM 2109 C CA . PHE B 1 114 ? 1.79 0.22 -17.672 1 96.12 114 PHE B CA 1
ATOM 2110 C C . PHE B 1 114 ? 2.709 -0.509 -18.641 1 96.12 114 PHE B C 1
ATOM 2112 O O . PHE B 1 114 ? 2.404 -0.613 -19.828 1 96.12 114 PHE B O 1
ATOM 2119 N N . SER B 1 115 ? 3.818 -1.038 -18.094 1 96.38 115 SER B N 1
ATOM 2120 C CA . SER B 1 115 ? 4.816 -1.566 -19.016 1 96.38 115 SER B CA 1
ATOM 2121 C C . SER B 1 115 ? 4.941 -3.08 -18.891 1 96.38 115 SER B C 1
ATOM 2123 O O . SER B 1 115 ? 5.457 -3.744 -19.797 1 96.38 115 SER B O 1
ATOM 2125 N N . THR B 1 116 ? 4.531 -3.633 -17.781 1 93.94 116 THR B N 1
ATOM 2126 C CA . THR B 1 116 ? 4.773 -5.043 -17.5 1 93.94 116 THR B CA 1
ATOM 2127 C C . THR B 1 116 ? 3.742 -5.918 -18.203 1 93.94 116 THR B C 1
ATOM 2129 O O . THR B 1 116 ? 2.537 -5.734 -18.031 1 93.94 116 THR B O 1
ATOM 2132 N N . PRO B 1 117 ? 4.184 -6.836 -18.953 1 92.69 117 PRO B N 1
ATOM 2133 C CA . PRO B 1 117 ? 3.234 -7.801 -19.516 1 92.69 117 PRO B CA 1
ATOM 2134 C C . PRO B 1 117 ? 2.592 -8.68 -18.438 1 92.69 117 PRO B C 1
ATOM 2136 O O . PRO B 1 117 ? 3.215 -8.969 -17.422 1 92.69 117 PRO B O 1
ATOM 2139 N N . GLY B 1 118 ? 1.376 -9.133 -18.625 1 90.19 118 GLY B N 1
ATOM 2140 C CA . GLY B 1 118 ? 0.716 -10.031 -17.688 1 90.19 118 GLY B CA 1
ATOM 2141 C C . GLY B 1 118 ? -0.034 -9.305 -16.594 1 90.19 118 GLY B C 1
ATOM 2142 O O . GLY B 1 118 ? -0.5 -9.93 -15.633 1 90.19 118 GLY B O 1
ATOM 2143 N N . VAL B 1 119 ? -0.106 -8 -16.703 1 89.38 119 VAL B N 1
ATOM 2144 C CA . VAL B 1 119 ? -0.886 -7.215 -15.758 1 89.38 119 VAL B CA 1
ATOM 2145 C C . VAL B 1 119 ? -2.359 -7.609 -15.852 1 89.38 119 VAL B C 1
ATOM 2147 O O . VAL B 1 119 ? -3.047 -7.711 -14.828 1 89.38 119 VAL B O 1
ATOM 2150 N N . SER B 1 120 ? -2.732 -7.938 -17.031 1 93.31 120 SER B N 1
ATOM 2151 C CA . SER B 1 120 ? -4.102 -8.406 -17.234 1 93.31 120 SER B CA 1
ATOM 2152 C C . SER B 1 120 ? -4.242 -9.875 -16.859 1 93.31 120 SER B C 1
ATOM 2154 O O . SER B 1 120 ? -3.352 -10.688 -17.141 1 93.31 120 SER B O 1
ATOM 2156 N N . GLU B 1 121 ? -5.34 -10.203 -16.188 1 94 121 GLU B N 1
ATOM 2157 C CA . GLU B 1 121 ? -5.562 -11.57 -15.742 1 94 121 GLU B CA 1
ATOM 2158 C C . GLU B 1 121 ? -6.41 -12.352 -16.734 1 94 121 GLU B C 1
ATOM 2160 O O . GLU B 1 121 ? -7.621 -12.141 -16.844 1 94 121 GLU B O 1
ATOM 2165 N N . PRO B 1 122 ? -5.832 -13.344 -17.422 1 93.19 122 PRO B N 1
ATOM 2166 C CA . PRO B 1 122 ? -6.605 -14.086 -18.422 1 93.19 122 PRO B CA 1
ATOM 2167 C C . PRO B 1 122 ? -7.793 -14.828 -17.828 1 93.19 122 PRO B C 1
ATOM 2169 O O . PRO B 1 122 ? -8.852 -14.922 -18.453 1 93.19 122 PRO B O 1
ATOM 2172 N N . ALA B 1 123 ? -7.605 -15.312 -16.641 1 93.31 123 ALA B N 1
ATOM 2173 C CA . ALA B 1 123 ? -8.68 -16.062 -15.992 1 93.31 123 ALA B CA 1
ATOM 2174 C C . ALA B 1 123 ? -9.898 -15.18 -15.742 1 93.31 123 ALA B C 1
ATOM 2176 O O . ALA B 1 123 ? -11.016 -15.688 -15.594 1 93.31 123 ALA B O 1
ATOM 2177 N N . GLY B 1 124 ? -9.711 -13.836 -15.789 1 94.06 124 GLY B N 1
ATOM 2178 C CA . GLY B 1 124 ? -10.797 -12.898 -15.617 1 94.06 124 GLY B CA 1
ATOM 2179 C C . GLY B 1 124 ? -11.305 -12.328 -16.938 1 94.06 124 GLY B C 1
ATOM 2180 O O . GLY B 1 124 ? -12.125 -11.406 -16.953 1 94.06 124 GLY B O 1
ATOM 2181 N N . GLY B 1 125 ? -10.797 -12.773 -18.031 1 92.81 125 GLY B N 1
ATOM 2182 C CA . GLY B 1 125 ? -11.219 -12.297 -19.344 1 92.81 125 GLY B CA 1
ATOM 2183 C C . GLY B 1 125 ? -10.352 -11.164 -19.859 1 92.81 125 GLY B C 1
ATOM 2184 O O . GLY B 1 125 ? -10.703 -10.523 -20.844 1 92.81 125 GLY B O 1
ATOM 2185 N N . GLY B 1 126 ? -9.398 -10.953 -19.188 1 89.94 126 GLY B N 1
ATOM 2186 C CA . GLY B 1 126 ? -8.539 -9.859 -19.609 1 89.94 126 GLY B CA 1
ATOM 2187 C C . GLY B 1 126 ? -8.891 -8.539 -18.938 1 89.94 126 GLY B C 1
ATOM 2188 O O . GLY B 1 126 ? -9.797 -8.477 -18.109 1 89.94 126 GLY B O 1
ATOM 2189 N N . PHE B 1 127 ? -8.25 -7.547 -19.359 1 90.69 127 PHE B N 1
ATOM 2190 C CA . PHE B 1 127 ? -8.477 -6.234 -18.766 1 90.69 127 PHE B CA 1
ATOM 2191 C C . PHE B 1 127 ? -9.945 -5.848 -18.859 1 90.69 127 PHE B C 1
ATOM 2193 O O . PHE B 1 127 ? -10.578 -6.059 -19.906 1 90.69 127 PHE B O 1
ATOM 2200 N N . PRO B 1 128 ? -10.438 -5.449 -17.562 1 94 128 PRO B N 1
ATOM 2201 C CA . PRO B 1 128 ? -9.836 -4.793 -16.406 1 94 128 PRO B CA 1
ATOM 2202 C C . PRO B 1 128 ? -9.516 -5.766 -15.273 1 94 128 PRO B C 1
ATOM 2204 O O . PRO B 1 128 ? -9.086 -5.344 -14.195 1 94 128 PRO B O 1
ATOM 2207 N N . ALA B 1 129 ? -9.68 -7.043 -15.523 1 96.75 129 ALA B N 1
ATOM 2208 C CA . ALA B 1 129 ? -9.156 -8.016 -14.562 1 96.75 129 ALA B CA 1
ATOM 2209 C C . ALA B 1 129 ? -7.629 -7.969 -14.523 1 96.75 129 ALA B C 1
ATOM 2211 O O . ALA B 1 129 ? -6.973 -7.969 -15.57 1 96.75 129 ALA B O 1
ATOM 2212 N N . ILE B 1 130 ? -7.105 -7.879 -13.258 1 97.06 130 ILE B N 1
ATOM 2213 C CA . ILE B 1 130 ? -5.656 -7.734 -13.164 1 97.06 130 ILE B CA 1
ATOM 2214 C C . ILE B 1 130 ? -5.082 -8.844 -12.289 1 97.06 130 ILE B C 1
ATOM 2216 O O . ILE B 1 130 ? -5.789 -9.406 -11.453 1 97.06 130 ILE B O 1
ATOM 2220 N N . SER B 1 131 ? -3.809 -9.172 -12.477 1 96.88 131 SER B N 1
ATOM 2221 C CA . SER B 1 131 ? -3.096 -10.219 -11.758 1 96.88 131 SER B CA 1
ATOM 2222 C C . SER B 1 131 ? -2.719 -9.773 -10.352 1 96.88 131 SER B C 1
ATOM 2224 O O . SER B 1 131 ? -2.863 -8.602 -10.008 1 96.88 131 SER B O 1
ATOM 2226 N N . LEU B 1 132 ? -2.271 -10.711 -9.602 1 96.12 132 LEU B N 1
ATOM 2227 C CA . LEU B 1 132 ? -1.798 -10.391 -8.258 1 96.12 132 LEU B CA 1
ATOM 2228 C C . LEU B 1 132 ? -0.618 -9.43 -8.312 1 96.12 132 LEU B C 1
ATOM 2230 O O . LEU B 1 132 ? -0.501 -8.539 -7.469 1 96.12 132 LEU B O 1
ATOM 2234 N N . THR B 1 133 ? 0.259 -9.609 -9.305 1 96.69 133 THR B N 1
ATOM 2235 C CA . THR B 1 133 ? 1.381 -8.695 -9.492 1 96.69 133 THR B CA 1
ATOM 2236 C C . THR B 1 133 ? 0.885 -7.27 -9.742 1 96.69 133 THR B C 1
ATOM 2238 O O . THR B 1 133 ? 1.416 -6.316 -9.172 1 96.69 133 THR B O 1
ATOM 2241 N N . ALA B 1 134 ? -0.118 -7.148 -10.578 1 97.62 134 ALA B N 1
ATOM 2242 C CA . ALA B 1 134 ? -0.671 -5.828 -10.867 1 97.62 134 ALA B CA 1
ATOM 2243 C C . ALA B 1 134 ? -1.339 -5.227 -9.641 1 97.62 134 ALA B C 1
ATOM 2245 O O . ALA B 1 134 ? -1.242 -4.023 -9.398 1 97.62 134 ALA B O 1
ATOM 2246 N N . GLU B 1 135 ? -2.076 -6.039 -8.844 1 98.44 135 GLU B N 1
ATOM 2247 C CA . GLU B 1 135 ? -2.672 -5.57 -7.598 1 98.44 135 GLU B CA 1
ATOM 2248 C C . GLU B 1 135 ? -1.604 -5.086 -6.621 1 98.44 135 GLU B C 1
ATOM 2250 O O . GLU B 1 135 ? -1.789 -4.078 -5.941 1 98.44 135 GLU B O 1
ATOM 2255 N N . PHE B 1 136 ? -0.497 -5.812 -6.602 1 98.38 136 PHE B N 1
ATOM 2256 C CA . PHE B 1 136 ? 0.663 -5.469 -5.789 1 98.38 136 PHE B CA 1
ATOM 2257 C C . PHE B 1 136 ? 1.202 -4.094 -6.164 1 98.38 136 PHE B C 1
ATOM 2259 O O . PHE B 1 136 ? 1.471 -3.266 -5.293 1 98.38 136 PHE B O 1
ATOM 2266 N N . LEU B 1 137 ? 1.312 -3.816 -7.445 1 98.56 137 LEU B N 1
ATOM 2267 C CA . LEU B 1 137 ? 1.842 -2.553 -7.941 1 98.56 137 LEU B CA 1
ATOM 2268 C C . LEU B 1 137 ? 0.827 -1.429 -7.758 1 98.56 137 LEU B C 1
ATOM 2270 O O . LEU B 1 137 ? 1.202 -0.28 -7.516 1 98.56 137 LEU B O 1
ATOM 2274 N N . LEU B 1 138 ? -0.435 -1.805 -7.895 1 98.62 138 LEU B N 1
ATOM 2275 C CA . LEU B 1 138 ? -1.512 -0.834 -7.734 1 98.62 138 LEU B CA 1
ATOM 2276 C C . LEU B 1 138 ? -1.45 -0.177 -6.359 1 98.62 138 LEU B C 1
ATOM 2278 O O . LEU B 1 138 ? -1.709 1.021 -6.227 1 98.62 138 LEU B O 1
ATOM 2282 N N . LYS B 1 139 ? -1.068 -0.924 -5.352 1 98.88 139 LYS B N 1
ATOM 2283 C CA . LYS B 1 139 ? -0.999 -0.441 -3.977 1 98.88 139 LYS B CA 1
ATOM 2284 C C . LYS B 1 139 ? 0.106 0.599 -3.814 1 98.88 139 LYS B C 1
ATOM 2286 O O . LYS B 1 139 ? 0.138 1.327 -2.82 1 98.88 139 LYS B O 1
ATOM 2291 N N . ASP B 1 140 ? 0.94 0.713 -4.844 1 98.88 140 ASP B N 1
ATOM 2292 C CA . ASP B 1 140 ? 2.039 1.669 -4.742 1 98.88 140 ASP B CA 1
ATOM 2293 C C . ASP B 1 140 ? 1.559 3.09 -5.023 1 98.88 140 ASP B C 1
ATOM 2295 O O . ASP B 1 140 ? 2.266 4.059 -4.734 1 98.88 140 ASP B O 1
ATOM 2299 N N . ILE B 1 141 ? 0.325 3.268 -5.496 1 98.88 141 ILE B N 1
ATOM 2300 C CA . ILE B 1 141 ? -0.211 4.602 -5.75 1 98.88 141 ILE B CA 1
ATOM 2301 C C . ILE B 1 141 ? -0.468 5.312 -4.426 1 98.88 141 ILE B C 1
ATOM 2303 O O . ILE B 1 141 ? 0.068 6.398 -4.184 1 98.88 141 ILE B O 1
ATOM 2307 N N . PRO B 1 142 ? -1.244 4.711 -3.52 1 98.94 142 PRO B N 1
ATOM 2308 C CA . PRO B 1 142 ? -1.405 5.414 -2.244 1 98.94 142 PRO B CA 1
ATOM 2309 C C . PRO B 1 142 ? -0.113 5.469 -1.433 1 98.94 142 PRO B C 1
ATOM 2311 O O . PRO B 1 142 ? 0.102 6.41 -0.668 1 98.94 142 PRO B O 1
ATOM 2314 N N . LEU B 1 143 ? 0.789 4.473 -1.621 1 98.94 143 LEU B N 1
ATOM 2315 C CA . LEU B 1 143 ? 2.066 4.52 -0.917 1 98.94 143 LEU B CA 1
ATOM 2316 C C . LEU B 1 143 ? 2.922 5.676 -1.429 1 98.94 143 LEU B C 1
ATOM 2318 O O . LEU B 1 143 ? 3.678 6.281 -0.664 1 98.94 143 LEU B O 1
ATOM 2322 N N . LEU B 1 144 ? 2.742 5.996 -2.729 1 98.94 144 LEU B N 1
ATOM 2323 C CA . LEU B 1 144 ? 3.365 7.203 -3.262 1 98.94 144 LEU B CA 1
ATOM 2324 C C . LEU B 1 144 ? 2.82 8.445 -2.572 1 98.94 144 LEU B C 1
ATOM 2326 O O . LEU B 1 144 ? 3.584 9.344 -2.201 1 98.94 144 LEU B O 1
ATOM 2330 N N . GLY B 1 145 ? 1.536 8.5 -2.391 1 98.94 145 GLY B N 1
ATOM 2331 C CA . GLY B 1 145 ? 0.951 9.586 -1.628 1 98.94 145 GLY B CA 1
ATOM 2332 C C . GLY B 1 145 ? 1.495 9.688 -0.216 1 98.94 145 GLY B C 1
ATOM 2333 O O . GLY B 1 145 ? 1.815 10.781 0.256 1 98.94 145 GLY B O 1
ATOM 2334 N N . LEU B 1 146 ? 1.607 8.57 0.388 1 98.88 146 LEU B N 1
ATOM 2335 C CA . LEU B 1 146 ? 2.139 8.516 1.746 1 98.88 146 LEU B CA 1
ATOM 2336 C C . LEU B 1 146 ? 3.58 9.008 1.785 1 98.88 146 LEU B C 1
ATOM 2338 O O . LEU B 1 146 ? 4.004 9.625 2.766 1 98.88 146 LEU B O 1
ATOM 2342 N N . SER B 1 147 ? 4.32 8.766 0.761 1 98.94 147 SER B N 1
ATOM 2343 C CA . SER B 1 147 ? 5.703 9.227 0.7 1 98.94 147 SER B CA 1
ATOM 2344 C C . SER B 1 147 ? 5.773 10.742 0.604 1 98.94 147 SER B C 1
ATOM 2346 O O . SER B 1 147 ? 6.684 11.367 1.157 1 98.94 147 SER B O 1
ATOM 2348 N N . PHE B 1 148 ? 4.863 11.344 -0.07 1 98.81 148 PHE B N 1
ATOM 2349 C CA . PHE B 1 148 ? 4.785 12.805 -0.086 1 98.81 148 PHE B CA 1
ATOM 2350 C C . PHE B 1 148 ? 4.402 13.336 1.288 1 98.81 148 PHE B C 1
ATOM 2352 O O . PHE B 1 148 ? 4.875 14.398 1.701 1 98.81 148 PHE B O 1
ATOM 2359 N N . TRP B 1 149 ? 3.535 12.594 1.939 1 98.62 149 TRP B N 1
ATOM 2360 C CA . TRP B 1 149 ? 3.17 13.008 3.291 1 98.62 149 TRP B CA 1
ATOM 2361 C C . TRP B 1 149 ? 4.383 12.969 4.219 1 98.62 149 TRP B C 1
ATOM 2363 O O . TRP B 1 149 ? 4.602 13.891 5.004 1 98.62 149 TRP B O 1
ATOM 2373 N N . THR B 1 150 ? 5.164 11.875 4.125 1 98.69 150 THR B N 1
ATOM 2374 C CA . THR B 1 150 ? 6.336 11.789 4.984 1 98.69 150 THR B CA 1
ATOM 2375 C C . THR B 1 150 ? 7.336 12.898 4.652 1 98.69 150 THR B C 1
ATOM 2377 O O . THR B 1 150 ? 8.039 13.391 5.539 1 98.69 150 THR B O 1
ATOM 2380 N N . LEU B 1 151 ? 7.418 13.273 3.383 1 98.44 151 LEU B N 1
ATOM 2381 C CA . LEU B 1 151 ? 8.273 14.383 2.979 1 98.44 151 LEU B CA 1
ATOM 2382 C C . LEU B 1 151 ? 7.84 15.68 3.66 1 98.44 151 LEU B C 1
ATOM 2384 O O . LEU B 1 151 ? 8.664 16.375 4.262 1 98.44 151 LEU B O 1
ATOM 2388 N N . SER B 1 152 ? 6.562 15.969 3.592 1 98.12 152 SER B N 1
ATOM 2389 C CA . SER B 1 152 ? 6.031 17.172 4.215 1 98.12 152 SER B CA 1
ATOM 2390 C C . SER B 1 152 ? 6.262 17.172 5.723 1 98.12 152 SER B C 1
ATOM 2392 O O . SER B 1 152 ? 6.625 18.188 6.305 1 98.12 152 SER B O 1
ATOM 2394 N N . ASP B 1 153 ? 6.039 16 6.273 1 97.81 153 ASP B N 1
ATOM 2395 C CA . ASP B 1 153 ? 6.203 15.844 7.715 1 97.81 153 ASP B CA 1
ATOM 2396 C C . ASP B 1 153 ? 7.648 16.094 8.133 1 97.81 153 ASP B C 1
ATOM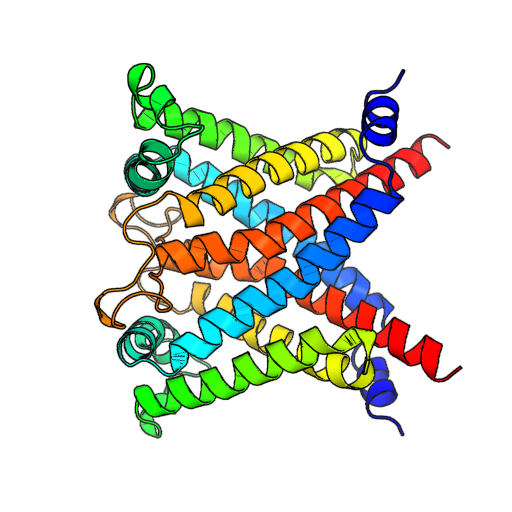 2398 O O . ASP B 1 153 ? 7.906 16.766 9.125 1 97.81 153 ASP B O 1
ATOM 2402 N N . ALA B 1 154 ? 8.547 15.539 7.363 1 97.62 154 ALA B N 1
ATOM 2403 C CA . ALA B 1 154 ? 9.969 15.703 7.664 1 97.62 154 ALA B CA 1
ATOM 2404 C C . ALA B 1 154 ? 10.406 17.141 7.453 1 97.62 154 ALA B C 1
ATOM 2406 O O . ALA B 1 154 ? 11.211 17.672 8.227 1 97.62 154 ALA B O 1
ATOM 2407 N N . LEU B 1 155 ? 9.922 17.797 6.41 1 96.88 155 LEU B N 1
ATOM 2408 C CA . LEU B 1 155 ? 10.234 19.203 6.141 1 96.88 155 LEU B CA 1
ATOM 2409 C C . LEU B 1 155 ? 9.758 20.094 7.281 1 96.88 155 LEU B C 1
ATOM 2411 O O . LEU B 1 155 ? 10.5 20.969 7.734 1 96.88 155 LEU B O 1
ATOM 2415 N N . ARG B 1 156 ? 8.562 19.812 7.766 1 96.25 156 ARG B N 1
ATOM 2416 C CA . ARG B 1 156 ? 8.023 20.594 8.875 1 96.25 156 ARG B CA 1
ATOM 2417 C C . ARG B 1 156 ? 8.875 20.422 10.133 1 96.25 156 ARG B C 1
ATOM 2419 O O . ARG B 1 156 ? 9.18 21.391 10.82 1 96.25 156 ARG B O 1
ATOM 2426 N N . ALA B 1 157 ? 9.195 19.203 10.344 1 96.06 157 ALA B N 1
ATOM 2427 C CA . ALA B 1 157 ? 10 18.922 11.531 1 96.06 157 ALA B CA 1
ATOM 2428 C C . ALA B 1 157 ? 11.375 19.578 11.445 1 96.06 157 ALA B C 1
ATOM 2430 O O . ALA B 1 157 ? 11.898 20.062 12.445 1 96.06 157 ALA B O 1
ATOM 2431 N N . SER B 1 158 ? 11.953 19.531 10.273 1 94.5 158 SER B N 1
ATOM 2432 C CA . SER B 1 158 ? 13.266 20.125 10.07 1 94.5 158 SER B CA 1
ATOM 2433 C C . SER B 1 158 ? 13.219 21.641 10.266 1 94.5 158 SER B C 1
ATOM 2435 O O . SER B 1 158 ? 14.148 22.234 10.82 1 94.5 158 SER B O 1
ATOM 2437 N N . GLN B 1 159 ? 12.141 22.266 9.844 1 91.88 159 GLN B N 1
ATOM 2438 C CA . GLN B 1 159 ? 11.961 23.703 10 1 91.88 159 GLN B CA 1
ATOM 2439 C C . GLN B 1 159 ? 11.773 24.078 11.469 1 91.88 159 GLN B C 1
ATOM 2441 O O . GLN B 1 159 ? 12.25 25.125 11.914 1 91.88 159 GLN B O 1
ATOM 2446 N N . GLN B 1 160 ? 11.117 23.234 12.141 1 91.5 160 GLN B N 1
ATOM 2447 C CA . GLN B 1 160 ? 10.867 23.5 13.555 1 91.5 160 GLN B CA 1
ATOM 2448 C C . GLN B 1 160 ? 12.164 23.406 14.359 1 91.5 160 GLN B C 1
ATOM 2450 O O . GLN B 1 160 ? 12.328 24.109 15.359 1 91.5 160 GLN B O 1
ATOM 2455 N N . ARG B 1 161 ? 13.039 22.547 13.953 1 87.75 161 ARG B N 1
ATOM 2456 C CA . ARG B 1 161 ? 14.305 22.375 14.648 1 87.75 161 ARG B CA 1
ATOM 2457 C C . ARG B 1 161 ? 15.266 23.516 14.32 1 87.75 161 ARG B C 1
ATOM 2459 O O . ARG B 1 161 ? 16.125 23.875 15.133 1 87.75 161 ARG B O 1
ATOM 2466 N N . ARG B 1 162 ? 15.289 24.078 13.18 1 83.81 162 ARG B N 1
ATOM 2467 C CA . ARG B 1 162 ? 16.172 25.172 12.797 1 83.81 162 ARG B CA 1
ATOM 2468 C C . ARG B 1 162 ? 15.727 26.484 13.438 1 83.81 162 ARG B C 1
ATOM 2470 O O . ARG B 1 162 ? 16.531 27.406 13.602 1 83.81 162 ARG B O 1
ATOM 2477 N N . GLY B 1 163 ? 14.438 26.609 13.719 1 70.75 163 GLY B N 1
ATOM 2478 C CA . GLY B 1 163 ? 14.008 27.828 14.391 1 70.75 163 GLY B CA 1
ATOM 2479 C C . GLY B 1 163 ? 13.969 27.688 15.898 1 70.75 163 GLY B C 1
ATOM 2480 O O . GLY B 1 163 ? 14.398 28.609 16.609 1 70.75 163 GLY B O 1
#

InterPro domains:
  IPR007339 Inner membrane protein RclC-like [PF04224] (14-152)
  IPR007339 Inner membrane protein RclC-like [PTHR40106] (67-156)
  IPR016865 Inner membrane protein RclC [PIRSF028065] (17-150)

Radius of gyration: 20.02 Å; Cα contacts (8 Å, |Δi|>4): 499; chains: 2; bounding box: 51×51×42 Å

Sequence (326 aa):
MSASKVIERALPLSASDKIGAILGRYGLVIVIGWIGALKFADFEAHQIQPLVANSPFMGWLYNFLPVYTFSALLGVFEVTAAVLLAIKPIAPRLSIYGSLMAIVLFVFTVSFLFSTPGVSEPAGGGFPAISLTAEFLLKDIPLLGLSFWTLSDALRASQQRRGMSASKVIERALPLSASDKIGAILGRYGLVIVIGWIGALKFADFEAHQIQPLVANSPFMGWLYNFLPVYTFSALLGVFEVTAAVLLAIKPIAPRLSIYGSLMAIVLFVFTVSFLFSTPGVSEPAGGGFPAISLTAEFLLKDIPLLGLSFWTLSDALRASQQRRG

pLDDT: mean 95.6, std 6.43, range [52.38, 98.94]

Nearest PDB structures (foldseek):
  8wdf-assembly1_A  TM=3.948E-01  e=3.320E+00  Pseudomonas aeruginosa PAO1
  7qbk-assembly1_A-2  TM=3.527E-01  e=6.751E+00  Sulfolobus acidocaldarius DSM 639
  8wdf-assembly1_A  TM=2.937E-01  e=3.924E+00  Pseudomonas aeruginosa PAO1

Secondary structure (DSSP, 8-state):
--HHHHHHHHS-HHHHHHHHHHHHHHHHHHHHHHHHHGGGSHHHHHHHHHHHHT-TTTGGGGGTS-HHHHHHHHHHHHHHHHHHHHTTTT-HHHHHHHHHHHHHHHHHHHHHHHH-TT-B-GGGTSTT-B-HHHHHHHTHHHHHHHHHHHHHHHHHHHHHHH-/--HHHHHHHHS-HHHHHHHHHHHHHHHHHHHHHHHHHGGGSHHHHHHHHHHHHT-TTTGGGGGTS-HHHHHHHHHHHHHHHHHHHHTTTT-HHHHHHHHHHHHHHHHHHHHHHHH-TT-B-GGGTSTT-B-HHHHHHHTHHHHHHHHHHHHHHHHHHHHHHH-